Protein AF-A0A0C3BKT8-F1 (afdb_monomer_lite)

Secondary structure (DSSP, 8-state):
-HHHHTTTSSHHHHHHHTT--TTSS---TT-GGG-----HHHHHHHHHHHHIIIIIIIHHHHHHHHHHHHHHHHHHHHS----HHHHHHHHHHHHHH-TT--SEEEGGGHHHHHHH--GGG---SS-GGGSHHHHHHHTBPPTTS---TTSEETTEEHHHHHHHHHTS-HHHHHHHHHHHHHHHHHHHHHTTTTSEEEHHHHHHHHHHHHH--HHHHT-

InterPro domains:
  IPR005821 Ion transport domain [PF00520] (5-77)
  IPR011992 EF-hand domain pair [SSF47473] (75-118)
  IPR050599 Voltage-dependent calcium channel alpha-1 subunit [PTHR45628] (2-167)

pLDDT: mean 86.22, std 9.33, range [45.47, 95.5]

Sequence (219 aa):
MLAFMSTGEQWNQYMHDYAISFPRCTNPPSSLEDSDCGSTGWSYTLFIAWNVLSMYIFVNMFTGVVVENFSYIYQQRRNQTLNREEMRAFKKVWAQFDQSSTGYLSRDKIVPFLAKLSGVFEVRIYPATHQFHTLYEDSKASASDPFIPGTRVGPLDLRKLGRNLDNLDHDEVRRRRKLYNRVFWEARMLAQTDGRIPFSSMLLMLAHHKLIDDDKALK

Foldseek 3Di:
DLVVVLVVPCLVVVLVCLLDDPPVWDDDPPDPVPTSHHNNVCSCVVSVVSNCCRNVPVVVVVVVVVVVVVVVVVCCVVALHDDPVLVVQLVVLVCVQCVVPPQKHALVCLVVSQCSRDDLLNLDLFPPCPDPVNLQVQQFDDPPDDDDPPQDDVRGGVVSSVVSVVPDDPVSSVVSVVLNVVLSVVQNVCCPPPSIHGNVRNVVSSCCSRRDPVVPPVD

Organism: NCBI:txid933852

Structure (mmCIF, N/CA/C/O backbone):
data_AF-A0A0C3BKT8-F1
#
_entry.id   AF-A0A0C3BKT8-F1
#
loop_
_atom_site.group_PDB
_atom_site.id
_atom_site.type_symbol
_atom_site.label_atom_id
_atom_site.label_alt_id
_atom_site.label_comp_id
_atom_site.label_asym_id
_atom_site.label_entity_id
_atom_site.label_seq_id
_atom_site.pdbx_PDB_ins_code
_atom_site.Cartn_x
_atom_site.Cartn_y
_atom_site.Cartn_z
_atom_site.occupancy
_atom_site.B_iso_or_equiv
_atom_site.auth_seq_id
_atom_site.auth_comp_id
_atom_site.auth_asym_id
_atom_site.auth_atom_id
_atom_site.pdbx_PDB_model_num
ATOM 1 N N . MET A 1 1 ? 19.901 8.115 -42.604 1.00 70.50 1 MET A N 1
ATOM 2 C CA . MET A 1 1 ? 19.788 6.901 -43.441 1.00 70.50 1 MET A CA 1
ATOM 3 C C . MET A 1 1 ? 19.819 5.629 -42.593 1.00 70.50 1 MET A C 1
ATOM 5 O O . MET A 1 1 ? 18.812 4.941 -42.551 1.00 70.50 1 MET A O 1
ATOM 9 N N . LEU A 1 2 ? 20.896 5.352 -41.842 1.00 77.00 2 LEU A N 1
ATOM 10 C CA . LEU A 1 2 ? 21.023 4.130 -41.021 1.00 77.00 2 LEU A CA 1
ATOM 11 C C . LEU A 1 2 ? 19.917 3.948 -39.958 1.00 77.00 2 LEU A C 1
ATOM 13 O O . LEU A 1 2 ? 19.498 2.822 -39.710 1.00 77.00 2 LEU A O 1
ATOM 17 N N . ALA A 1 3 ? 19.393 5.043 -39.393 1.00 77.38 3 ALA A N 1
ATOM 18 C CA . ALA A 1 3 ? 18.258 5.013 -38.460 1.00 77.38 3 ALA A CA 1
ATOM 19 C C . ALA A 1 3 ? 16.926 4.574 -39.112 1.00 77.38 3 ALA A C 1
ATOM 21 O O . ALA A 1 3 ? 16.096 3.947 -38.463 1.00 77.38 3 ALA A O 1
ATOM 22 N N . PHE A 1 4 ? 16.724 4.859 -40.403 1.00 78.94 4 PHE A N 1
ATOM 23 C CA . PHE A 1 4 ? 15.577 4.326 -41.150 1.00 78.94 4 PHE A CA 1
ATOM 24 C C . PHE A 1 4 ? 15.799 2.857 -41.526 1.00 78.94 4 PHE A C 1
ATOM 26 O O . PHE A 1 4 ? 14.872 2.066 -41.529 1.00 78.94 4 PHE A O 1
ATOM 33 N N . MET A 1 5 ? 17.045 2.441 -41.761 1.00 78.25 5 MET A N 1
ATOM 34 C CA . MET A 1 5 ? 17.339 1.021 -41.991 1.00 78.25 5 MET A CA 1
ATOM 35 C C . MET A 1 5 ? 17.147 0.173 -40.729 1.00 78.25 5 MET A C 1
ATOM 37 O O . MET A 1 5 ? 16.805 -1.000 -40.837 1.00 78.25 5 MET A O 1
ATOM 41 N N . SER A 1 6 ? 17.331 0.750 -39.534 1.00 81.06 6 SER A N 1
ATOM 42 C CA . SER A 1 6 ? 17.096 0.033 -38.274 1.00 81.06 6 SER A CA 1
ATOM 43 C C . SER A 1 6 ? 15.622 -0.272 -37.997 1.00 81.06 6 SER A C 1
ATOM 45 O O . SER A 1 6 ? 15.343 -1.139 -37.176 1.00 81.06 6 SER A O 1
ATOM 47 N N . THR A 1 7 ? 14.676 0.383 -38.687 1.00 81.50 7 THR A N 1
ATOM 48 C CA . THR A 1 7 ? 13.250 0.006 -38.640 1.00 81.50 7 THR A CA 1
ATOM 49 C C . THR A 1 7 ? 12.907 -1.129 -39.612 1.00 81.50 7 THR A C 1
ATOM 51 O O . THR A 1 7 ? 11.765 -1.574 -39.646 1.00 81.50 7 THR A O 1
ATOM 54 N N . GLY A 1 8 ? 13.888 -1.632 -40.374 1.00 80.31 8 GLY A N 1
ATOM 55 C CA . GLY A 1 8 ? 13.727 -2.762 -41.292 1.00 80.31 8 GLY A CA 1
ATOM 56 C C . GLY A 1 8 ? 13.208 -2.388 -42.683 1.00 80.31 8 GLY A C 1
ATOM 57 O O . GLY A 1 8 ? 13.030 -3.272 -43.519 1.00 80.31 8 GLY A O 1
ATOM 58 N N . GLU A 1 9 ? 13.007 -1.103 -42.974 1.00 84.38 9 GLU A N 1
ATOM 59 C CA . GLU A 1 9 ? 12.492 -0.652 -44.268 1.00 84.38 9 GLU A CA 1
ATOM 60 C C . GLU A 1 9 ? 13.619 -0.457 -45.291 1.00 84.38 9 GLU A C 1
ATOM 62 O O . GLU A 1 9 ? 14.641 0.169 -45.007 1.00 84.38 9 GLU A O 1
ATOM 67 N N . GLN A 1 10 ? 13.427 -1.002 -46.497 1.00 85.19 10 GLN A N 1
ATOM 68 C CA . GLN A 1 10 ? 14.257 -0.793 -47.695 1.00 85.19 10 GLN A CA 1
ATOM 69 C C . GLN A 1 10 ? 15.776 -1.058 -47.566 1.00 85.19 10 GLN A C 1
ATOM 71 O O . GLN A 1 10 ? 16.524 -0.804 -48.510 1.00 85.19 10 GLN A O 1
ATOM 76 N N . TRP A 1 11 ? 16.257 -1.616 -46.447 1.00 86.56 11 TRP A N 1
ATOM 77 C CA . TRP A 1 11 ? 17.688 -1.840 -46.179 1.00 86.56 11 TRP A CA 1
ATOM 78 C C . TRP A 1 11 ? 18.352 -2.755 -47.217 1.00 86.56 11 TRP A C 1
ATOM 80 O O . TRP A 1 11 ? 19.499 -2.527 -47.594 1.00 86.56 11 TRP A O 1
ATOM 90 N N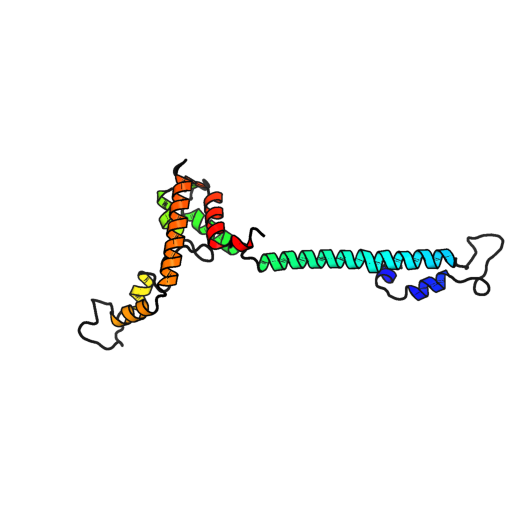 . ASN A 1 12 ? 17.615 -3.752 -47.721 1.00 87.69 12 ASN A N 1
ATOM 91 C CA . ASN A 1 12 ? 18.097 -4.678 -48.745 1.00 87.69 12 ASN A CA 1
ATOM 92 C C . ASN A 1 12 ? 18.331 -3.977 -50.092 1.00 87.69 12 ASN A C 1
ATOM 94 O O . ASN A 1 12 ? 19.292 -4.282 -50.790 1.00 87.69 12 ASN A O 1
ATOM 98 N N . GLN A 1 13 ? 17.475 -3.016 -50.452 1.00 89.12 13 GLN A N 1
ATOM 99 C CA . GLN A 1 13 ? 17.658 -2.246 -51.682 1.00 89.12 13 GLN A CA 1
ATOM 100 C C . GLN A 1 13 ? 18.905 -1.369 -51.576 1.00 89.12 13 GLN A C 1
ATOM 102 O O . GLN A 1 13 ? 19.764 -1.444 -52.445 1.00 89.12 13 GLN A O 1
ATOM 107 N N . TYR A 1 14 ? 1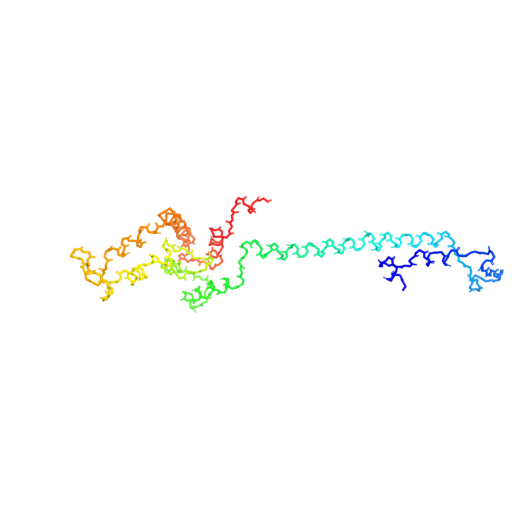9.059 -0.641 -50.465 1.00 88.19 14 TYR A N 1
ATOM 108 C CA . TYR A 1 14 ? 20.256 0.165 -50.234 1.00 88.19 14 TYR A CA 1
ATOM 109 C C . TYR A 1 14 ? 21.525 -0.689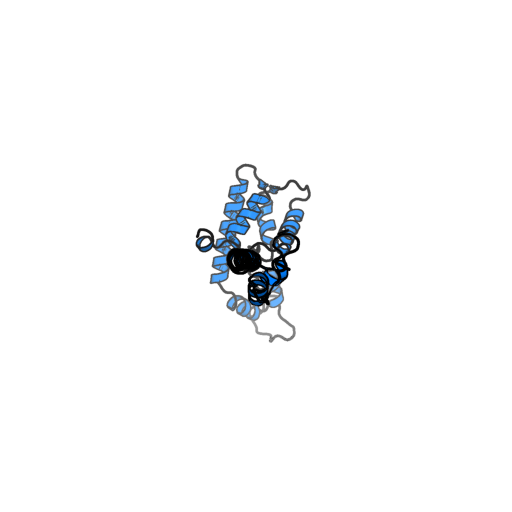 -50.256 1.00 88.19 14 TYR A C 1
ATOM 111 O O . TYR A 1 14 ? 22.495 -0.332 -50.910 1.00 88.19 14 TYR A O 1
ATOM 119 N N . MET A 1 15 ? 21.514 -1.865 -49.630 1.00 90.19 15 MET A N 1
ATOM 120 C CA . MET A 1 15 ? 22.643 -2.793 -49.697 1.00 90.19 15 MET A CA 1
ATOM 121 C C . MET A 1 15 ? 23.027 -3.149 -51.146 1.00 90.19 15 MET A C 1
ATOM 123 O O . MET A 1 15 ? 24.213 -3.165 -51.484 1.00 90.19 15 MET A O 1
ATOM 127 N N . HIS A 1 16 ? 22.049 -3.410 -52.016 1.00 89.44 16 HIS A N 1
ATOM 128 C CA . HIS A 1 16 ? 22.313 -3.700 -53.427 1.00 89.44 16 HIS A CA 1
ATOM 129 C C . HIS A 1 16 ? 22.753 -2.465 -54.225 1.00 89.44 16 HIS A C 1
ATOM 131 O O . HIS A 1 16 ? 23.621 -2.602 -55.087 1.00 89.44 16 HIS A O 1
ATOM 137 N N . ASP A 1 17 ? 22.249 -1.275 -53.896 1.00 89.25 17 ASP A N 1
ATOM 138 C CA . ASP A 1 17 ? 22.663 -0.013 -54.520 1.00 89.25 17 ASP A CA 1
ATOM 139 C C . ASP A 1 17 ? 24.143 0.308 -54.215 1.00 89.25 17 ASP A C 1
ATOM 141 O O . ASP A 1 17 ? 24.887 0.735 -55.094 1.00 89.25 17 ASP A O 1
ATOM 145 N N . TYR A 1 18 ? 24.628 -0.002 -53.006 1.00 87.31 18 TYR A N 1
ATOM 146 C CA . TYR A 1 18 ? 26.048 0.137 -52.632 1.00 87.31 18 TYR A CA 1
ATOM 147 C C . TYR A 1 18 ? 26.944 -1.020 -53.116 1.00 87.31 18 TYR A C 1
ATOM 149 O O . TYR A 1 18 ? 28.165 -0.972 -52.952 1.00 87.31 18 TYR A O 1
ATOM 157 N N . ALA A 1 19 ? 26.366 -2.074 -53.700 1.00 89.38 19 ALA A N 1
ATOM 158 C CA . ALA A 1 19 ? 27.094 -3.231 -54.226 1.00 89.38 19 ALA A CA 1
ATOM 159 C C . ALA A 1 19 ? 27.302 -3.181 -55.753 1.00 89.38 19 ALA A C 1
ATOM 161 O O . ALA A 1 19 ? 27.808 -4.155 -56.320 1.00 89.38 19 ALA A O 1
ATOM 162 N N . ILE A 1 20 ? 26.914 -2.080 -56.413 1.00 88.69 20 ILE A N 1
ATOM 163 C CA . ILE A 1 20 ? 27.000 -1.909 -57.868 1.00 88.69 20 ILE A CA 1
ATOM 164 C C . ILE A 1 20 ? 28.461 -1.935 -58.335 1.00 88.69 20 ILE A C 1
ATOM 166 O O . ILE A 1 20 ? 29.320 -1.242 -57.794 1.00 88.69 20 ILE A O 1
ATOM 170 N N . SER A 1 21 ? 28.717 -2.718 -59.385 1.00 83.94 21 SER A N 1
ATOM 171 C CA . SER A 1 21 ? 30.012 -2.858 -60.050 1.00 83.94 21 SER A CA 1
ATOM 172 C C . SER A 1 21 ? 29.897 -2.652 -61.571 1.00 83.94 21 SER A C 1
ATOM 174 O O . SER A 1 21 ? 28.799 -2.628 -62.142 1.00 83.94 21 SER A O 1
ATOM 176 N N . PHE A 1 22 ? 31.038 -2.465 -62.243 1.00 80.25 22 PHE A N 1
ATOM 177 C CA . PHE A 1 22 ? 31.114 -2.299 -63.700 1.00 80.25 22 PHE A CA 1
ATOM 178 C C . PHE A 1 22 ? 30.447 -3.494 -64.416 1.00 80.25 22 PHE A C 1
ATOM 180 O O . PHE A 1 22 ? 30.687 -4.632 -64.003 1.00 80.25 22 PHE A O 1
ATOM 187 N N . PRO A 1 23 ? 29.619 -3.303 -65.470 1.00 80.69 23 PRO A N 1
ATOM 188 C CA . PRO A 1 23 ? 29.425 -2.108 -66.310 1.00 80.69 23 PRO A CA 1
ATOM 189 C C . PRO A 1 23 ? 28.298 -1.159 -65.867 1.00 80.69 23 PRO A C 1
ATOM 191 O O . PRO A 1 23 ? 27.930 -0.257 -66.614 1.00 80.69 23 PRO A O 1
ATOM 194 N N . ARG A 1 24 ? 27.707 -1.363 -64.682 1.00 82.88 24 ARG A N 1
ATOM 195 C CA . ARG A 1 24 ? 26.600 -0.527 -64.175 1.00 82.88 24 ARG A CA 1
ATOM 196 C C . ARG A 1 24 ? 27.061 0.729 -63.422 1.00 82.88 24 ARG A C 1
ATOM 198 O O . ARG A 1 24 ? 26.222 1.481 -62.945 1.00 82.88 24 ARG A O 1
ATOM 205 N N . CYS A 1 25 ? 28.369 0.944 -63.331 1.00 83.75 25 CYS A N 1
ATOM 206 C CA . CYS A 1 25 ? 29.016 2.126 -62.767 1.00 83.75 25 CYS A CA 1
ATOM 207 C C . CYS A 1 25 ? 30.303 2.423 -63.553 1.00 83.75 25 CYS A C 1
ATOM 209 O O . CYS A 1 25 ? 30.856 1.528 -64.204 1.00 83.75 25 CYS A O 1
ATOM 211 N N . THR A 1 26 ? 30.781 3.665 -63.488 1.00 82.06 26 THR A N 1
ATOM 212 C CA . THR A 1 26 ? 32.006 4.114 -64.163 1.00 82.06 26 THR A CA 1
ATOM 213 C C . THR A 1 26 ? 33.140 4.176 -63.148 1.00 82.06 26 THR A C 1
ATOM 215 O O . THR A 1 26 ? 33.016 4.860 -62.137 1.00 82.06 26 THR A O 1
ATOM 218 N N . ASN A 1 27 ? 34.245 3.473 -63.414 1.00 77.88 27 ASN A N 1
ATOM 219 C CA . ASN A 1 27 ? 35.436 3.516 -62.566 1.00 77.88 27 ASN A CA 1
ATOM 220 C C . ASN A 1 27 ? 36.594 4.185 -63.330 1.00 77.88 27 ASN A C 1
ATOM 222 O O . ASN A 1 27 ? 37.213 3.519 -64.169 1.00 77.88 27 ASN A O 1
ATOM 226 N N . PRO A 1 28 ? 36.861 5.488 -63.121 1.00 75.38 28 PRO A N 1
ATOM 227 C CA . PRO A 1 28 ? 37.980 6.156 -63.766 1.00 75.38 28 PRO A CA 1
ATOM 228 C C . PRO A 1 28 ? 39.317 5.654 -63.188 1.00 75.38 28 PRO A C 1
ATOM 230 O O . PRO A 1 28 ? 39.442 5.438 -61.985 1.00 75.38 28 PRO A O 1
ATOM 233 N N . PRO A 1 29 ? 40.357 5.477 -64.020 1.00 67.12 29 PRO A N 1
ATOM 234 C CA . PRO A 1 29 ? 41.643 4.929 -63.582 1.00 67.12 29 PRO A CA 1
ATOM 235 C C . PRO A 1 29 ? 42.483 5.894 -62.723 1.00 67.12 29 PRO A C 1
ATOM 237 O O . PRO A 1 29 ? 43.487 5.472 -62.154 1.00 67.12 29 PRO A O 1
ATOM 240 N N . SER A 1 30 ? 42.120 7.179 -62.654 1.00 65.75 30 SER A N 1
ATOM 241 C CA . SER A 1 30 ? 42.951 8.247 -62.080 1.00 65.75 30 SER A CA 1
ATOM 242 C C . SER A 1 30 ? 42.625 8.635 -60.633 1.00 65.75 30 SER A C 1
ATOM 244 O O . SER A 1 30 ? 43.438 9.317 -60.012 1.00 65.75 30 SER A O 1
ATOM 246 N N . SER A 1 31 ? 41.482 8.220 -60.080 1.00 65.75 31 SER A N 1
ATOM 247 C CA . SER A 1 31 ? 41.020 8.677 -58.759 1.00 65.75 31 SER A CA 1
ATOM 248 C C . SER A 1 31 ? 39.870 7.807 -58.235 1.00 65.75 31 SER A C 1
ATOM 250 O O . SER A 1 31 ? 38.865 7.610 -58.910 1.00 65.75 31 SER A O 1
ATOM 252 N N . LEU A 1 32 ? 39.996 7.312 -56.997 1.00 66.06 32 LEU A N 1
ATOM 253 C CA . LEU A 1 32 ? 38.912 6.621 -56.275 1.00 66.06 32 LEU A CA 1
ATOM 254 C C . LEU A 1 32 ? 37.754 7.566 -55.910 1.00 66.06 32 LEU A C 1
ATOM 256 O O . LEU A 1 32 ? 36.636 7.103 -55.725 1.00 66.06 32 LEU A O 1
ATOM 260 N N . GLU A 1 33 ? 38.026 8.870 -55.806 1.00 68.31 33 GLU A N 1
ATOM 261 C CA . GLU A 1 33 ? 37.041 9.904 -55.453 1.00 68.31 33 GLU A CA 1
ATOM 262 C C . GLU A 1 33 ? 36.072 10.229 -56.602 1.00 68.31 33 GLU A C 1
ATOM 264 O O . GLU A 1 33 ? 34.957 10.663 -56.337 1.00 68.31 33 GLU A O 1
ATOM 269 N N . ASP A 1 34 ? 36.462 9.950 -57.852 1.00 70.56 34 ASP A N 1
ATOM 270 C CA . ASP A 1 34 ? 35.633 10.167 -59.050 1.00 70.56 34 ASP A CA 1
ATOM 271 C C . ASP A 1 34 ? 34.922 8.878 -59.520 1.00 70.56 34 ASP A C 1
ATOM 273 O O . ASP A 1 34 ? 34.373 8.817 -60.621 1.00 70.56 34 ASP A O 1
ATOM 277 N N . SER A 1 35 ? 34.975 7.810 -58.715 1.00 78.69 35 SER A N 1
ATOM 278 C CA . SER A 1 35 ? 34.349 6.521 -59.014 1.00 78.69 35 SER A CA 1
ATOM 279 C C . SER A 1 35 ? 32.941 6.450 -58.430 1.00 78.69 35 SER A C 1
ATOM 281 O O . SER A 1 35 ? 32.765 6.506 -57.216 1.00 78.69 35 SER A O 1
ATOM 283 N N . ASP A 1 36 ? 31.944 6.218 -59.285 1.00 82.06 36 ASP A N 1
ATOM 284 C CA . ASP A 1 36 ? 30.553 5.977 -58.867 1.00 82.06 36 ASP A CA 1
ATOM 285 C C . ASP A 1 36 ? 30.298 4.492 -58.526 1.00 82.06 36 ASP A C 1
ATOM 287 O O . ASP A 1 36 ? 29.154 4.051 -58.383 1.00 82.06 36 ASP A O 1
ATOM 291 N N . CYS A 1 37 ? 31.354 3.672 -58.457 1.00 83.94 37 CYS A N 1
ATOM 292 C CA . CYS A 1 37 ? 31.249 2.248 -58.157 1.00 83.94 37 CYS A CA 1
ATOM 293 C C . CYS A 1 37 ? 31.230 1.962 -56.652 1.00 83.94 37 CYS A C 1
ATOM 295 O O . CYS A 1 37 ? 31.996 2.518 -55.867 1.00 83.94 37 CYS A O 1
ATOM 297 N N . GLY A 1 38 ? 30.387 1.008 -56.262 1.00 84.69 38 GLY A N 1
ATOM 298 C CA . GLY A 1 38 ? 30.324 0.493 -54.904 1.00 84.69 38 GLY A CA 1
ATOM 299 C C . GLY A 1 38 ? 31.345 -0.614 -54.630 1.00 84.69 38 GLY A C 1
ATOM 300 O O . GLY A 1 38 ? 32.069 -1.082 -55.510 1.00 84.69 38 GLY A O 1
ATOM 301 N N . SER A 1 39 ? 31.368 -1.088 -53.383 1.00 85.00 39 SER A N 1
ATOM 302 C CA . SER A 1 39 ? 32.172 -2.244 -52.978 1.00 85.00 39 SER A CA 1
ATOM 303 C C . SER A 1 39 ? 31.269 -3.371 -52.499 1.00 85.00 39 SER A C 1
ATOM 305 O O . SER A 1 39 ? 30.677 -3.299 -51.424 1.00 85.00 39 SER A O 1
ATOM 307 N N . THR A 1 40 ? 31.188 -4.447 -53.282 1.00 85.81 40 THR A N 1
ATOM 308 C CA . THR A 1 40 ? 30.295 -5.582 -53.009 1.00 85.81 40 THR A CA 1
ATOM 309 C C . THR A 1 40 ? 30.563 -6.232 -51.646 1.00 85.81 40 THR A C 1
ATOM 311 O O . THR A 1 40 ? 29.631 -6.468 -50.883 1.00 85.81 40 THR A O 1
ATOM 314 N N . GLY A 1 41 ? 31.832 -6.484 -51.301 1.00 88.62 41 GLY A N 1
ATOM 315 C CA . GLY A 1 41 ? 32.192 -7.143 -50.037 1.00 88.62 41 GLY A CA 1
ATOM 316 C C . GLY A 1 41 ? 31.912 -6.278 -48.805 1.00 88.62 41 GLY A C 1
ATOM 317 O O . GLY A 1 41 ? 31.348 -6.758 -47.817 1.00 88.62 41 GLY A O 1
ATOM 318 N N . TRP A 1 42 ? 32.255 -4.990 -48.875 1.00 88.06 42 TRP A N 1
ATOM 319 C CA . TRP A 1 42 ? 32.020 -4.055 -47.774 1.00 88.06 42 TRP A CA 1
ATOM 320 C C . TRP A 1 42 ? 30.542 -3.713 -47.612 1.00 88.06 42 TRP A C 1
ATOM 322 O O . TRP A 1 42 ? 30.078 -3.627 -46.478 1.00 88.06 42 TRP A O 1
ATOM 332 N N . SER A 1 43 ? 29.792 -3.600 -48.714 1.00 89.44 43 SER A N 1
ATOM 333 C CA . SER A 1 43 ? 28.347 -3.374 -48.668 1.00 89.44 43 SER A CA 1
ATOM 334 C C . SER A 1 43 ? 27.647 -4.499 -47.902 1.00 89.44 43 SER A C 1
ATOM 336 O O . SER A 1 43 ? 27.029 -4.250 -46.865 1.00 89.44 43 SER A O 1
ATOM 338 N N . TYR A 1 44 ? 27.829 -5.759 -48.313 1.00 90.94 44 TYR A N 1
ATOM 339 C CA . TYR A 1 44 ? 27.201 -6.883 -47.612 1.00 90.94 44 TYR A CA 1
ATOM 340 C C . TYR A 1 44 ? 27.594 -6.939 -46.136 1.00 90.94 44 TYR A C 1
ATOM 342 O O . TYR A 1 44 ? 26.729 -7.075 -45.275 1.00 90.94 44 TYR A O 1
ATOM 350 N N . THR A 1 45 ? 28.878 -6.767 -45.825 1.00 91.75 45 THR A N 1
ATOM 351 C CA . THR A 1 45 ? 29.359 -6.849 -44.441 1.00 91.75 45 THR A CA 1
ATOM 352 C C . THR A 1 45 ? 28.755 -5.753 -43.560 1.00 91.75 45 THR A C 1
ATOM 354 O O . THR A 1 45 ? 28.247 -6.052 -42.481 1.00 91.75 45 THR A O 1
ATOM 357 N N . LEU A 1 46 ? 28.765 -4.495 -44.010 1.00 89.75 46 LEU A N 1
ATOM 358 C CA . LEU A 1 46 ? 28.289 -3.362 -43.213 1.00 89.75 46 LEU A CA 1
ATOM 359 C C . LEU A 1 46 ? 26.771 -3.386 -43.026 1.00 89.75 46 LEU A C 1
ATOM 361 O O . LEU A 1 46 ? 26.302 -3.227 -41.899 1.00 89.75 46 LEU A O 1
ATOM 365 N N . PHE A 1 47 ? 25.999 -3.612 -44.093 1.00 89.19 47 PHE A N 1
ATOM 366 C CA . PHE A 1 47 ? 24.537 -3.582 -44.004 1.00 89.19 47 PHE A CA 1
ATOM 367 C C . PHE A 1 47 ? 23.976 -4.785 -43.241 1.00 89.19 47 PHE A C 1
ATOM 369 O O . PHE A 1 47 ? 23.065 -4.610 -42.431 1.00 89.19 47 PHE A O 1
ATOM 376 N N . ILE A 1 48 ? 24.544 -5.984 -43.421 1.00 89.62 48 ILE A N 1
ATOM 377 C CA . ILE A 1 48 ? 24.119 -7.172 -42.666 1.00 89.62 48 ILE A CA 1
ATOM 378 C C . ILE A 1 48 ? 24.510 -7.033 -41.189 1.00 89.62 48 ILE A C 1
ATOM 380 O O . ILE A 1 48 ? 23.670 -7.256 -40.317 1.00 89.62 48 ILE A O 1
ATOM 384 N N . ALA A 1 49 ? 25.743 -6.609 -40.879 1.00 91.00 49 ALA A N 1
ATOM 385 C CA . ALA A 1 49 ? 26.165 -6.403 -39.491 1.00 91.00 49 ALA A CA 1
ATOM 386 C C . ALA A 1 49 ? 25.331 -5.316 -38.795 1.00 91.00 49 ALA A C 1
ATOM 388 O O . ALA A 1 49 ? 24.909 -5.495 -37.651 1.00 91.00 49 ALA A O 1
ATOM 389 N N . TRP A 1 50 ? 25.037 -4.214 -39.493 1.00 89.69 50 TRP A N 1
ATOM 390 C CA . TRP A 1 50 ? 24.171 -3.156 -38.979 1.00 89.69 50 TRP A CA 1
ATOM 391 C C . TRP A 1 50 ? 22.743 -3.645 -38.732 1.00 89.69 50 TRP A C 1
ATOM 393 O O . TRP A 1 50 ? 22.165 -3.317 -37.695 1.00 89.69 50 TRP A O 1
ATOM 403 N N . ASN A 1 51 ? 22.176 -4.446 -39.639 1.00 87.62 51 ASN A N 1
ATOM 404 C CA . ASN A 1 51 ? 20.847 -5.029 -39.462 1.00 87.62 51 ASN A CA 1
ATOM 405 C C . ASN A 1 51 ? 20.801 -5.913 -38.204 1.00 87.62 51 ASN A C 1
ATOM 407 O O . ASN A 1 51 ? 19.920 -5.741 -37.363 1.00 87.62 51 ASN A O 1
ATOM 411 N N . VAL A 1 52 ? 21.814 -6.766 -38.009 1.00 8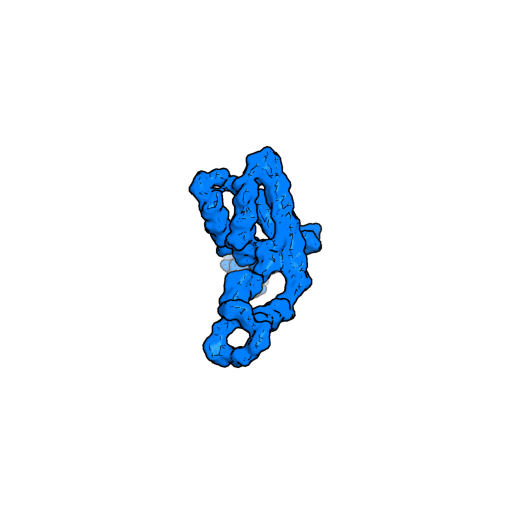9.44 52 VAL A N 1
ATOM 412 C CA . VAL A 1 52 ? 21.906 -7.633 -36.827 1.00 89.44 52 VAL A CA 1
ATOM 413 C C . VAL A 1 52 ? 22.039 -6.850 -35.526 1.00 89.44 52 VAL A C 1
ATOM 415 O O . VAL A 1 52 ? 21.300 -7.103 -34.574 1.00 89.44 52 VAL A O 1
ATOM 418 N N . LEU A 1 53 ? 22.933 -5.867 -35.480 1.00 89.94 53 LEU A N 1
ATOM 419 C CA . LEU A 1 53 ? 23.140 -5.063 -34.278 1.00 89.94 53 LEU A CA 1
ATOM 420 C C . LEU A 1 53 ? 21.917 -4.193 -33.954 1.00 89.94 53 LEU A C 1
ATOM 422 O O . LEU A 1 53 ? 21.445 -4.184 -32.820 1.00 89.94 53 LEU A O 1
ATOM 426 N N . SER A 1 54 ? 21.381 -3.468 -34.934 1.00 88.50 54 SER A N 1
ATOM 427 C CA . SER A 1 54 ? 20.302 -2.504 -34.694 1.00 88.50 54 SER A CA 1
ATOM 428 C C . SER A 1 54 ? 18.944 -3.171 -34.475 1.00 88.50 54 SER A C 1
ATOM 430 O O . SER A 1 54 ? 18.337 -2.986 -33.420 1.00 88.50 54 SER A O 1
ATOM 432 N N . MET A 1 55 ? 18.483 -3.978 -35.429 1.00 83.50 55 MET A N 1
ATOM 433 C CA . MET A 1 55 ? 17.138 -4.548 -35.413 1.00 83.50 55 MET A CA 1
ATOM 434 C C . MET A 1 55 ? 17.025 -5.728 -34.443 1.00 83.50 55 MET A C 1
ATOM 436 O O . MET A 1 55 ? 16.037 -5.820 -33.723 1.00 83.50 55 MET A O 1
ATOM 440 N N . TYR A 1 56 ? 18.020 -6.620 -34.383 1.00 85.75 56 TYR A N 1
ATOM 441 C CA . TYR A 1 56 ? 17.918 -7.824 -33.548 1.00 85.75 56 TYR A CA 1
ATOM 442 C C . TYR A 1 56 ? 18.513 -7.673 -32.146 1.00 85.75 56 TYR A C 1
ATOM 444 O O . TYR A 1 56 ? 18.045 -8.355 -31.238 1.00 85.75 56 TYR A O 1
ATOM 452 N N . ILE A 1 57 ? 19.508 -6.810 -31.924 1.00 90.69 57 ILE A N 1
ATOM 453 C CA . ILE A 1 57 ? 20.099 -6.638 -30.584 1.00 90.69 57 ILE A CA 1
ATOM 454 C C . ILE A 1 57 ? 19.506 -5.417 -29.879 1.00 90.69 57 ILE A C 1
ATOM 456 O O . ILE A 1 57 ? 18.872 -5.575 -28.836 1.00 90.69 57 ILE A O 1
ATOM 460 N N . PHE A 1 58 ? 19.650 -4.210 -30.435 1.00 89.94 58 PHE A N 1
ATOM 461 C CA . PHE A 1 58 ? 19.224 -2.988 -29.741 1.00 89.94 58 PHE A CA 1
ATOM 462 C C . PHE A 1 58 ? 17.707 -2.897 -29.533 1.00 89.94 58 PHE A C 1
ATOM 464 O O . PHE A 1 58 ? 17.280 -2.559 -28.429 1.00 89.94 58 PHE A O 1
ATOM 471 N N . VAL A 1 59 ? 16.885 -3.232 -30.536 1.00 87.62 59 VAL A N 1
ATOM 472 C CA . VAL A 1 59 ? 15.416 -3.219 -30.374 1.00 87.62 59 VAL A CA 1
ATOM 473 C C . VAL A 1 59 ? 14.976 -4.258 -29.346 1.00 87.62 59 VAL A C 1
ATOM 475 O O . VAL A 1 59 ? 14.217 -3.928 -28.438 1.00 87.62 59 VAL A O 1
ATOM 478 N N . ASN A 1 60 ? 15.493 -5.485 -29.419 1.00 87.38 60 ASN A N 1
ATOM 479 C CA . ASN A 1 60 ? 15.134 -6.527 -28.456 1.00 87.38 60 ASN A CA 1
ATOM 480 C C . ASN A 1 60 ? 15.577 -6.162 -27.031 1.00 87.38 60 ASN A C 1
ATOM 482 O O . ASN A 1 60 ? 14.784 -6.291 -26.100 1.00 87.38 60 ASN A O 1
ATOM 486 N N . MET A 1 61 ? 16.778 -5.606 -26.850 1.00 91.88 61 MET A N 1
ATOM 487 C CA . MET A 1 61 ? 17.229 -5.099 -25.550 1.00 91.88 61 MET A CA 1
ATOM 488 C C . MET A 1 61 ? 16.324 -3.973 -25.033 1.00 91.88 61 MET A C 1
ATOM 490 O O . MET A 1 61 ? 15.904 -3.999 -23.877 1.00 91.88 61 MET A O 1
ATOM 494 N N . PHE A 1 62 ? 15.980 -3.006 -25.888 1.00 92.50 62 PHE A N 1
ATOM 495 C CA . PHE A 1 62 ? 15.082 -1.910 -25.532 1.00 92.50 62 PHE A CA 1
ATOM 496 C C . PHE A 1 62 ? 13.699 -2.424 -25.120 1.00 92.50 62 PHE A C 1
ATOM 498 O O . PHE A 1 62 ? 13.196 -2.045 -24.065 1.00 92.50 62 PHE A O 1
ATOM 505 N N . THR A 1 63 ? 13.103 -3.334 -25.898 1.00 91.06 63 THR A N 1
ATOM 506 C CA . THR A 1 63 ? 11.809 -3.937 -25.545 1.00 91.06 63 THR A CA 1
ATOM 507 C C . THR A 1 63 ? 11.879 -4.706 -24.228 1.00 91.06 63 THR A C 1
ATOM 509 O O . THR A 1 63 ? 10.963 -4.574 -23.422 1.00 91.06 63 THR A O 1
ATOM 512 N N . GLY A 1 64 ? 12.975 -5.424 -23.956 1.00 94.31 64 GLY A N 1
ATOM 513 C CA . GLY A 1 64 ? 13.200 -6.106 -22.681 1.00 94.31 64 GLY A CA 1
ATOM 514 C C . GLY A 1 64 ? 13.177 -5.142 -21.495 1.00 94.31 64 GLY A C 1
ATOM 515 O O . GLY A 1 64 ? 12.400 -5.336 -20.564 1.00 94.31 64 GLY A O 1
ATOM 516 N N . VAL A 1 65 ? 13.941 -4.049 -21.573 1.00 94.56 65 VAL A N 1
ATOM 517 C CA . VAL A 1 65 ? 13.979 -3.011 -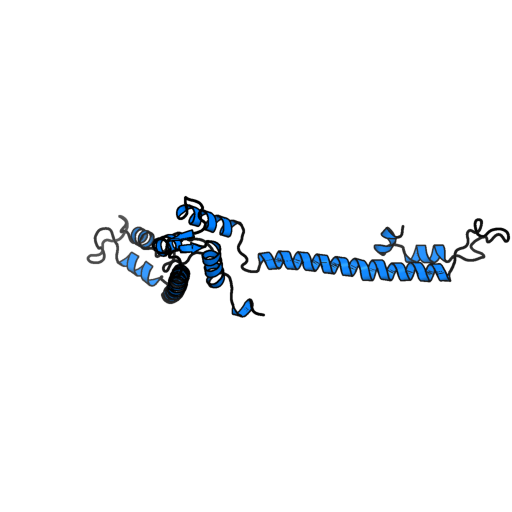20.527 1.00 94.56 65 VAL A CA 1
ATOM 518 C C . VAL A 1 65 ? 12.619 -2.329 -20.356 1.00 94.56 65 VAL A C 1
ATOM 520 O O . VAL A 1 65 ? 12.190 -2.039 -19.239 1.00 94.56 65 VAL A O 1
ATOM 523 N N . VAL A 1 66 ? 11.908 -2.058 -21.449 1.00 94.88 66 VAL A N 1
ATOM 524 C CA . VAL A 1 66 ? 10.573 -1.448 -21.395 1.00 94.88 66 VAL A CA 1
ATOM 525 C C . VAL A 1 66 ? 9.573 -2.388 -20.718 1.00 94.88 66 VAL A C 1
ATOM 527 O O . VAL A 1 66 ? 8.830 -1.957 -19.834 1.00 94.88 66 VAL A O 1
ATOM 530 N N . VAL A 1 67 ? 9.574 -3.672 -21.083 1.00 93.44 67 VAL A N 1
ATOM 531 C CA . VAL A 1 67 ? 8.717 -4.691 -20.462 1.00 93.44 67 VAL A CA 1
ATOM 532 C C . VAL A 1 67 ? 9.056 -4.860 -18.986 1.00 93.44 67 VAL A C 1
ATOM 534 O O . VAL A 1 67 ? 8.141 -4.938 -18.171 1.00 93.44 67 VAL A O 1
ATOM 537 N N . GLU A 1 68 ? 10.335 -4.857 -18.618 1.00 92.19 68 GLU A N 1
ATOM 538 C CA . GLU A 1 68 ? 10.768 -4.930 -17.222 1.00 92.19 68 GLU A CA 1
ATOM 539 C C . GLU A 1 68 ? 10.261 -3.731 -16.411 1.00 92.19 68 GLU A C 1
ATOM 541 O O . GLU A 1 68 ? 9.668 -3.915 -15.350 1.00 92.19 68 GLU A O 1
ATOM 546 N N . ASN A 1 69 ? 10.382 -2.512 -16.944 1.00 92.25 69 ASN A N 1
ATOM 547 C CA . ASN A 1 69 ? 9.864 -1.308 -16.293 1.00 92.25 69 ASN A CA 1
ATOM 548 C C . ASN A 1 69 ? 8.342 -1.347 -16.120 1.00 92.25 69 ASN A C 1
ATOM 550 O O . ASN A 1 69 ? 7.827 -1.042 -15.041 1.00 92.25 69 ASN A O 1
ATOM 554 N N . PHE A 1 70 ? 7.602 -1.740 -17.159 1.00 89.69 70 PHE A N 1
ATOM 555 C CA . PHE A 1 70 ? 6.154 -1.886 -17.041 1.00 89.69 70 PHE A CA 1
ATOM 556 C C . PHE A 1 70 ? 5.790 -2.985 -16.050 1.00 89.69 70 PHE A C 1
ATOM 558 O O . PHE A 1 70 ? 4.941 -2.758 -15.192 1.00 89.69 70 PHE A O 1
ATOM 565 N N . SER A 1 71 ? 6.447 -4.143 -16.116 1.00 84.31 71 SER A N 1
ATOM 566 C CA . SER A 1 71 ? 6.248 -5.242 -15.174 1.00 84.31 71 SER A CA 1
ATOM 567 C C . SER A 1 71 ? 6.497 -4.785 -13.738 1.00 84.31 71 SER A C 1
ATOM 569 O O . SER A 1 71 ? 5.638 -5.000 -12.890 1.00 84.31 71 SER A O 1
ATOM 571 N N . TYR A 1 72 ? 7.588 -4.066 -13.471 1.00 80.50 72 TYR A N 1
ATOM 572 C CA . TYR A 1 72 ? 7.882 -3.480 -12.163 1.00 80.50 72 TYR A CA 1
ATOM 573 C C . TYR A 1 72 ? 6.757 -2.549 -11.686 1.00 80.50 72 TYR A C 1
ATOM 575 O O . TYR A 1 72 ? 6.251 -2.700 -10.575 1.00 80.50 72 TYR A O 1
ATOM 583 N N . ILE A 1 73 ? 6.288 -1.632 -12.539 1.00 78.19 73 ILE A N 1
ATOM 584 C CA . ILE A 1 73 ? 5.194 -0.708 -12.198 1.00 78.19 73 ILE A CA 1
ATOM 585 C C . ILE A 1 73 ? 3.880 -1.462 -11.942 1.00 78.19 73 ILE A C 1
ATOM 587 O O . ILE A 1 73 ? 3.157 -1.149 -10.993 1.00 78.19 73 ILE A O 1
ATOM 591 N N . TYR A 1 74 ? 3.548 -2.456 -12.768 1.00 73.81 74 TYR A N 1
ATOM 592 C CA . TYR A 1 74 ? 2.333 -3.256 -12.611 1.00 73.81 74 TYR A CA 1
ATOM 593 C C . TYR A 1 74 ? 2.397 -4.157 -11.373 1.00 73.81 74 TYR A C 1
ATOM 595 O O . TYR A 1 74 ? 1.408 -4.256 -10.645 1.00 73.81 74 TYR A O 1
ATOM 603 N N . GLN A 1 75 ? 3.548 -4.767 -11.087 1.00 66.75 75 GLN A N 1
ATOM 604 C CA . GLN A 1 75 ? 3.783 -5.534 -9.864 1.00 66.75 75 GLN A CA 1
ATOM 605 C C . GLN A 1 75 ? 3.703 -4.637 -8.628 1.00 66.75 75 GLN A C 1
ATOM 607 O O . GLN A 1 75 ? 3.040 -5.014 -7.668 1.00 66.75 75 GLN A O 1
ATOM 612 N N . GLN A 1 76 ? 4.247 -3.416 -8.667 1.00 62.25 76 GLN A N 1
ATOM 613 C CA . GLN A 1 76 ? 4.095 -2.436 -7.586 1.00 62.25 76 GLN A CA 1
ATOM 614 C C . GLN A 1 76 ? 2.615 -2.147 -7.282 1.00 62.25 76 GLN A C 1
ATOM 616 O O . GLN A 1 76 ? 2.250 -1.968 -6.122 1.00 62.25 76 GLN A O 1
ATOM 621 N N . ARG A 1 77 ? 1.745 -2.130 -8.304 1.00 58.06 77 ARG A N 1
ATOM 622 C CA . ARG A 1 77 ? 0.296 -1.933 -8.121 1.00 58.06 77 ARG A CA 1
ATOM 623 C C . ARG A 1 77 ? -0.449 -3.171 -7.621 1.00 58.06 77 ARG A C 1
ATOM 625 O O . ARG A 1 77 ? -1.520 -3.018 -7.041 1.00 58.06 77 ARG A O 1
ATOM 632 N N . ARG A 1 78 ? 0.055 -4.374 -7.912 1.00 53.47 78 ARG A N 1
ATOM 633 C CA . ARG A 1 78 ? -0.629 -5.647 -7.623 1.00 53.47 78 ARG A CA 1
ATOM 634 C C . ARG A 1 78 ? -0.170 -6.280 -6.314 1.00 53.47 78 ARG A C 1
ATOM 636 O O . ARG A 1 78 ? -0.970 -6.913 -5.630 1.00 53.47 78 ARG A O 1
ATOM 643 N N . ASN A 1 79 ? 1.094 -6.087 -5.961 1.00 55.16 79 ASN A N 1
ATOM 644 C CA . ASN A 1 79 ? 1.607 -6.405 -4.642 1.00 55.16 79 ASN A CA 1
ATOM 645 C C . ASN A 1 79 ? 0.953 -5.441 -3.651 1.00 55.16 79 ASN A C 1
ATOM 647 O O . ASN A 1 79 ? 0.723 -4.278 -3.983 1.00 55.16 79 ASN A O 1
ATOM 651 N N . GLN A 1 80 ? 0.639 -5.930 -2.452 1.00 57.16 80 GLN A N 1
ATOM 652 C CA . GLN A 1 80 ? 0.028 -5.197 -1.335 1.00 57.16 80 GLN A CA 1
ATOM 653 C C . GLN A 1 80 ? 0.981 -4.123 -0.771 1.00 57.16 80 GLN A C 1
ATOM 655 O O . GLN A 1 80 ? 1.226 -4.027 0.428 1.00 57.16 80 GLN A O 1
ATOM 660 N N . THR A 1 81 ? 1.584 -3.325 -1.649 1.00 62.78 81 THR A N 1
ATOM 661 C CA . THR A 1 81 ? 2.472 -2.237 -1.291 1.00 62.78 81 THR A CA 1
ATOM 662 C C . THR A 1 81 ? 1.622 -1.085 -0.778 1.00 62.78 81 THR A C 1
ATOM 664 O O . THR A 1 81 ? 0.540 -0.788 -1.291 1.00 62.78 81 THR A O 1
ATOM 667 N N . LEU A 1 82 ? 2.089 -0.453 0.295 1.00 71.38 82 LEU A N 1
ATOM 668 C CA . LEU A 1 82 ? 1.391 0.662 0.918 1.00 71.38 82 LEU A CA 1
ATOM 669 C C . LEU A 1 82 ? 1.147 1.776 -0.091 1.00 71.38 82 LEU A C 1
ATOM 671 O O . LEU A 1 82 ? 2.083 2.456 -0.515 1.00 71.38 82 LEU A O 1
ATOM 675 N N . ASN A 1 83 ? -0.123 2.009 -0.428 1.00 81.19 83 ASN A N 1
ATOM 676 C CA . ASN A 1 83 ? -0.483 3.159 -1.239 1.00 81.19 83 ASN A CA 1
ATOM 677 C C . ASN A 1 83 ? -0.128 4.455 -0.485 1.00 81.19 83 ASN A C 1
ATOM 679 O O . ASN A 1 83 ? -0.188 4.544 0.747 1.00 81.19 83 ASN A O 1
ATOM 683 N N . ARG A 1 84 ? 0.215 5.505 -1.234 1.00 84.69 84 ARG A N 1
ATOM 684 C CA . ARG A 1 84 ? 0.586 6.815 -0.684 1.00 84.69 84 ARG A CA 1
ATOM 685 C C . ARG A 1 84 ? -0.530 7.422 0.171 1.00 84.69 84 ARG A C 1
ATOM 687 O O . ARG A 1 84 ? -0.247 8.160 1.113 1.00 84.69 84 ARG A O 1
ATOM 694 N N . GLU A 1 85 ? -1.782 7.121 -0.152 1.00 88.19 85 GLU A N 1
ATOM 695 C CA . GLU A 1 85 ? -2.960 7.562 0.601 1.00 88.19 85 GLU A CA 1
ATOM 696 C C . GLU A 1 85 ? -3.062 6.877 1.968 1.00 88.19 85 GLU A C 1
ATOM 698 O O . GLU A 1 85 ? -3.214 7.568 2.974 1.00 88.19 85 GLU A O 1
ATOM 703 N N . GLU A 1 86 ? -2.841 5.562 2.032 1.00 88.88 86 GLU A N 1
ATOM 704 C CA . GLU A 1 86 ? -2.813 4.794 3.287 1.00 88.88 86 GLU A CA 1
ATOM 705 C C . GLU A 1 86 ? -1.687 5.277 4.212 1.00 88.88 86 GLU A C 1
ATOM 707 O O . GLU A 1 86 ? -1.893 5.494 5.408 1.00 88.88 86 GLU A O 1
ATOM 712 N N . MET A 1 87 ? -0.504 5.558 3.652 1.00 90.81 87 MET A N 1
ATOM 713 C CA . MET A 1 87 ? 0.608 6.143 4.408 1.00 90.81 87 MET A CA 1
ATOM 714 C C . MET A 1 87 ? 0.253 7.523 4.985 1.00 90.81 87 MET A C 1
ATOM 716 O O . MET A 1 87 ? 0.607 7.844 6.122 1.00 90.81 87 MET A O 1
ATOM 720 N N . ARG A 1 88 ? -0.453 8.365 4.219 1.00 92.38 88 ARG A N 1
ATOM 721 C CA . ARG A 1 88 ? -0.925 9.672 4.706 1.00 92.38 88 ARG A CA 1
ATOM 722 C C . ARG A 1 88 ? -1.977 9.515 5.801 1.00 92.38 88 ARG A C 1
ATOM 724 O O . ARG A 1 88 ? -1.911 10.250 6.784 1.00 92.38 88 ARG A O 1
ATOM 731 N N . ALA A 1 89 ? -2.906 8.568 5.662 1.00 92.25 89 ALA A N 1
ATOM 732 C CA . ALA A 1 89 ? -3.904 8.271 6.686 1.00 92.25 89 ALA A CA 1
ATOM 733 C C . ALA A 1 89 ? -3.237 7.832 7.999 1.00 92.25 89 ALA A C 1
ATOM 735 O O . ALA A 1 89 ? -3.546 8.386 9.056 1.00 92.25 89 ALA A O 1
ATOM 736 N N . PHE A 1 90 ? -2.243 6.942 7.925 1.00 93.81 90 PHE A N 1
ATOM 737 C CA . PHE A 1 90 ? -1.452 6.523 9.084 1.00 93.81 90 PHE A CA 1
ATOM 738 C C . PHE A 1 90 ? -0.743 7.704 9.761 1.00 93.81 90 PHE A C 1
ATOM 740 O O . PHE A 1 90 ? -0.900 7.918 10.964 1.00 93.81 90 PHE A O 1
ATOM 747 N N . LYS A 1 91 ? -0.025 8.534 8.989 1.00 93.38 91 LYS A N 1
ATOM 748 C CA . LYS A 1 91 ? 0.650 9.738 9.509 1.00 93.38 91 LYS A CA 1
ATOM 749 C C . LYS A 1 91 ? -0.328 10.722 10.154 1.00 93.38 91 LYS A C 1
ATOM 751 O O . LYS A 1 91 ? -0.014 11.299 11.192 1.00 93.38 91 LYS A O 1
ATOM 756 N N . LYS A 1 92 ? -1.524 10.892 9.580 1.00 94.19 92 LYS A N 1
ATOM 757 C CA . LYS A 1 92 ? -2.575 11.759 10.132 1.00 94.19 92 LYS A CA 1
ATOM 758 C C . LYS A 1 92 ? -3.065 11.263 11.492 1.00 94.19 92 LYS A C 1
ATOM 760 O O . LYS A 1 92 ? -3.289 12.081 12.378 1.00 94.19 92 LYS A O 1
ATOM 765 N N . VAL A 1 93 ? -3.232 9.951 11.667 1.00 95.00 93 VAL A N 1
ATOM 766 C CA . VAL A 1 93 ? -3.582 9.370 12.973 1.00 95.00 93 VAL A CA 1
ATOM 767 C C . VAL A 1 93 ? -2.420 9.535 13.949 1.00 95.00 93 VAL A C 1
ATOM 769 O O . VAL A 1 93 ? -2.645 9.994 15.064 1.00 95.00 93 VAL A O 1
ATOM 772 N N . TRP A 1 94 ? -1.184 9.250 13.527 1.00 95.00 94 TRP A N 1
ATOM 773 C CA . TRP A 1 94 ? 0.009 9.406 14.366 1.00 95.00 94 TRP A CA 1
ATOM 774 C C . TRP A 1 94 ? 0.168 10.828 14.918 1.00 95.00 94 TRP A C 1
ATOM 776 O O . TRP A 1 94 ? 0.350 11.007 16.122 1.00 95.00 94 TRP A O 1
ATOM 786 N N . ALA A 1 95 ? 0.001 11.842 14.067 1.00 94.06 95 ALA A N 1
ATOM 787 C CA . ALA A 1 95 ? 0.100 13.251 14.450 1.00 94.06 95 ALA A CA 1
ATOM 788 C C . ALA A 1 95 ? -0.905 13.667 15.543 1.00 94.06 95 ALA A C 1
ATOM 790 O O . ALA A 1 95 ? -0.655 14.615 16.281 1.00 94.06 95 ALA A O 1
ATOM 791 N N . GLN A 1 96 ? -2.027 12.952 15.701 1.00 94.06 96 GLN A N 1
ATOM 792 C CA . GLN A 1 96 ? -2.967 13.219 16.799 1.00 94.06 96 GLN A CA 1
ATOM 793 C C . GLN A 1 96 ? -2.409 12.806 18.168 1.00 94.06 96 GLN A C 1
ATOM 795 O O . GLN A 1 96 ? -2.831 13.356 19.184 1.00 94.06 96 GLN A O 1
ATOM 800 N N . PHE A 1 97 ? -1.503 11.825 18.211 1.00 92.62 97 PHE A N 1
ATOM 801 C CA . PHE A 1 97 ? -0.935 11.293 19.453 1.00 92.62 97 PHE A CA 1
ATOM 802 C C . PHE A 1 97 ? 0.445 11.872 19.782 1.00 92.62 97 PHE A C 1
ATOM 804 O O . PHE A 1 97 ? 0.783 11.943 20.971 1.00 92.62 97 PHE A O 1
ATOM 811 N N . ASP A 1 98 ? 1.185 12.316 18.762 1.00 93.25 98 ASP A N 1
ATOM 812 C CA . ASP A 1 98 ? 2.496 12.971 18.845 1.00 93.25 98 ASP A CA 1
ATOM 813 C C . ASP A 1 98 ? 2.417 14.433 18.365 1.00 93.25 98 ASP A C 1
ATOM 815 O O . ASP A 1 98 ? 2.873 14.791 17.281 1.00 93.25 98 ASP A O 1
ATOM 819 N N . GLN A 1 99 ? 1.805 15.292 19.185 1.00 87.88 99 GLN A N 1
ATOM 820 C CA . GLN A 1 99 ? 1.632 16.720 18.875 1.00 87.88 99 GLN A CA 1
ATOM 821 C C . GLN A 1 99 ? 2.965 17.483 18.830 1.00 87.88 99 GLN A C 1
ATOM 823 O O . GLN A 1 99 ? 3.104 18.454 18.093 1.00 87.88 99 GLN A O 1
ATOM 828 N N . SER A 1 100 ? 3.958 17.029 19.596 1.00 87.56 100 SER A N 1
ATOM 829 C CA . SER A 1 100 ? 5.294 17.625 19.688 1.00 87.56 100 SER A CA 1
ATOM 830 C C . SER A 1 100 ? 6.253 17.178 18.578 1.00 87.56 100 SER A C 1
ATOM 832 O O . SER A 1 100 ? 7.413 17.576 18.605 1.00 87.56 100 SER A O 1
ATOM 834 N N . SER A 1 101 ? 5.802 16.359 17.616 1.00 87.69 101 SER A N 1
ATOM 835 C CA . SER A 1 101 ? 6.632 15.820 16.521 1.00 87.69 101 SER A CA 1
ATOM 836 C C . SER A 1 101 ? 7.910 15.124 17.006 1.00 87.69 101 SER A C 1
ATOM 838 O O . SER A 1 101 ? 8.969 15.226 16.392 1.00 87.69 101 SER A O 1
ATOM 840 N N . THR A 1 102 ? 7.818 14.420 18.132 1.00 88.19 102 THR A N 1
ATOM 841 C CA . THR A 1 102 ? 8.960 13.724 18.738 1.00 88.19 102 THR A CA 1
ATOM 842 C C . THR A 1 102 ? 9.335 12.452 17.982 1.00 88.19 102 THR A C 1
ATOM 844 O O . THR A 1 102 ? 10.460 11.980 18.105 1.00 88.19 102 THR A O 1
ATOM 847 N N . GLY A 1 103 ? 8.407 11.891 17.204 1.00 91.75 103 GLY A N 1
ATOM 848 C CA . GLY A 1 103 ? 8.550 10.610 16.520 1.00 91.75 103 GLY A CA 1
ATOM 849 C C . GLY A 1 103 ? 8.245 9.402 17.407 1.00 91.75 103 GLY A C 1
ATOM 850 O O . GLY A 1 103 ? 8.443 8.272 16.959 1.00 91.75 103 GLY A O 1
ATOM 851 N N . TYR A 1 104 ? 7.748 9.613 18.630 1.00 93.06 104 TYR A N 1
ATOM 852 C CA . TYR A 1 104 ? 7.543 8.565 19.628 1.00 93.06 104 TYR A CA 1
ATOM 853 C C . TYR A 1 104 ? 6.098 8.492 20.131 1.00 93.06 104 TYR A C 1
ATOM 855 O O . TYR A 1 104 ? 5.436 9.506 20.347 1.00 93.06 104 TYR A O 1
ATOM 863 N N . LEU A 1 105 ? 5.632 7.273 20.403 1.00 93.81 105 LEU A N 1
ATOM 864 C CA . LEU A 1 105 ? 4.336 6.990 21.015 1.00 93.81 105 LEU A CA 1
ATOM 865 C C . LEU A 1 105 ? 4.518 6.398 22.416 1.00 93.81 105 LEU A C 1
ATOM 867 O O . LEU A 1 105 ? 5.197 5.389 22.589 1.00 93.81 105 LEU A O 1
ATOM 871 N N . SER A 1 106 ? 3.885 7.000 23.422 1.00 92.25 106 SER A N 1
ATOM 872 C CA . SER A 1 106 ? 3.889 6.490 24.800 1.00 92.25 106 SER A CA 1
ATOM 873 C C . SER A 1 106 ? 3.125 5.169 24.924 1.00 92.25 106 SER A C 1
ATOM 875 O O . SER A 1 106 ? 2.081 4.989 24.292 1.00 92.25 106 SER A O 1
ATOM 877 N N . ARG A 1 107 ? 3.583 4.285 25.818 1.00 90.56 107 ARG A N 1
ATOM 878 C CA . ARG A 1 107 ? 2.956 2.977 26.073 1.00 90.56 107 ARG A CA 1
ATOM 879 C C . ARG A 1 107 ? 1.457 3.048 26.398 1.00 90.56 107 ARG A C 1
ATOM 881 O O . ARG A 1 107 ? 0.687 2.226 25.905 1.00 90.56 107 ARG A O 1
ATOM 888 N N . ASP A 1 108 ? 1.021 4.047 27.158 1.00 91.31 108 ASP A N 1
ATOM 889 C CA . ASP A 1 108 ? -0.390 4.188 27.557 1.00 91.31 108 ASP A CA 1
ATOM 890 C C . ASP A 1 108 ? -1.304 4.571 26.384 1.00 91.31 108 ASP A C 1
ATOM 892 O O . ASP A 1 108 ? -2.510 4.327 26.401 1.00 91.31 108 ASP A O 1
ATOM 896 N N . LYS A 1 109 ? -0.722 5.132 25.317 1.00 93.00 109 LYS A N 1
ATOM 897 C CA . LYS A 1 109 ? -1.441 5.563 24.117 1.00 93.00 109 LYS A CA 1
ATOM 898 C C . LYS A 1 109 ? -1.569 4.461 23.058 1.00 93.00 109 LYS A C 1
ATOM 900 O O . LYS A 1 109 ? -2.216 4.698 22.043 1.00 93.00 109 LYS A O 1
ATOM 905 N N . ILE A 1 110 ? -1.021 3.259 23.279 1.00 93.06 110 ILE A N 1
ATOM 906 C CA . ILE A 1 110 ? -1.055 2.158 22.294 1.00 93.06 110 ILE A CA 1
ATOM 907 C C . ILE A 1 110 ? -2.495 1.750 21.957 1.00 93.06 110 ILE A C 1
ATOM 909 O O . ILE A 1 110 ? -2.869 1.718 20.789 1.00 93.06 110 ILE A O 1
ATOM 913 N N . VAL A 1 111 ? -3.321 1.462 22.967 1.00 93.69 111 VAL A N 1
ATOM 914 C CA . VAL A 1 111 ? -4.715 1.023 22.765 1.00 93.69 111 VAL A CA 1
ATOM 915 C C . VAL A 1 111 ? -5.550 2.067 22.011 1.00 93.69 111 VAL A C 1
ATOM 917 O O . VAL A 1 111 ? -6.135 1.716 20.982 1.00 93.69 111 VAL A O 1
ATOM 920 N N . PRO A 1 112 ? -5.606 3.347 22.443 1.00 93.88 112 PRO A N 1
ATOM 921 C CA . PRO A 1 112 ? -6.381 4.348 21.716 1.00 93.88 112 PRO A CA 1
ATOM 922 C C . PRO A 1 112 ? -5.811 4.636 20.320 1.00 93.88 112 PRO A C 1
ATOM 924 O O . PRO A 1 112 ? -6.581 4.958 19.416 1.00 93.88 112 PRO A O 1
ATOM 927 N N . PHE A 1 113 ? -4.499 4.486 20.112 1.00 95.00 113 PHE A N 1
ATOM 928 C CA . PHE A 1 113 ? -3.889 4.586 18.787 1.00 95.00 113 PHE A CA 1
ATOM 929 C C . PHE A 1 113 ? -4.379 3.476 17.851 1.00 95.00 113 PHE A C 1
ATOM 931 O O . PHE A 1 113 ? -4.924 3.781 16.791 1.00 95.00 113 PHE A O 1
ATOM 938 N N . LEU A 1 114 ? -4.276 2.206 18.264 1.00 93.94 114 LEU A N 1
ATOM 939 C CA . LEU A 1 114 ? -4.725 1.058 17.465 1.00 93.94 114 LEU A CA 1
ATOM 940 C C . LEU A 1 114 ? -6.223 1.128 17.132 1.00 93.94 114 LEU A C 1
ATOM 942 O O . LEU A 1 114 ? -6.629 0.752 16.034 1.00 93.94 114 LEU A O 1
ATOM 946 N N . ALA A 1 115 ? -7.044 1.655 18.046 1.00 92.00 115 ALA A N 1
ATOM 947 C CA . ALA A 1 115 ? -8.475 1.842 17.819 1.00 92.00 115 ALA A CA 1
ATOM 948 C C . ALA A 1 115 ? -8.789 2.886 16.729 1.00 92.00 115 ALA A C 1
ATOM 950 O O . ALA A 1 115 ? -9.785 2.747 16.017 1.00 92.00 115 ALA A O 1
ATOM 951 N N . LYS A 1 116 ? -7.950 3.920 16.576 1.00 93.00 116 LYS A N 1
ATOM 952 C CA . LYS A 1 116 ? -8.137 4.981 15.570 1.00 93.00 116 LYS A CA 1
ATOM 953 C C . LYS A 1 116 ? -7.617 4.623 14.181 1.00 93.00 116 LYS A C 1
ATOM 955 O O . LYS A 1 116 ? -7.957 5.325 13.231 1.00 93.00 116 LYS A O 1
ATOM 960 N N . LEU A 1 117 ? -6.826 3.561 14.044 1.00 93.25 117 LEU A N 1
ATOM 961 C CA . LEU A 1 117 ? -6.383 3.090 12.735 1.00 93.25 117 LEU A CA 1
ATOM 962 C C . LEU A 1 117 ? -7.584 2.668 11.872 1.00 93.25 117 LEU A C 1
ATOM 964 O O . LEU A 1 117 ? -8.612 2.196 12.373 1.00 93.25 117 LEU A O 1
ATOM 968 N N . SER A 1 118 ? -7.444 2.871 10.566 1.00 89.19 118 SER A N 1
ATOM 969 C CA . SER A 1 118 ? -8.461 2.609 9.547 1.00 89.19 118 SER A CA 1
ATOM 970 C C . SER A 1 118 ? -7.807 2.120 8.256 1.00 89.19 118 SER A C 1
ATOM 972 O O . SER A 1 118 ? -6.587 2.218 8.108 1.00 89.19 118 SER A O 1
ATOM 974 N N . GLY A 1 119 ? -8.622 1.654 7.310 1.00 88.19 119 GLY A N 1
ATOM 975 C CA . GLY A 1 119 ? -8.130 1.192 6.015 1.00 88.19 119 GLY A CA 1
ATOM 976 C C . GLY A 1 119 ? -7.297 -0.071 6.180 1.00 88.19 119 GLY A C 1
ATOM 977 O O . GLY A 1 119 ? -7.654 -0.967 6.948 1.00 88.19 119 GLY A O 1
ATOM 978 N N . VAL A 1 120 ? -6.154 -0.132 5.501 1.00 87.81 120 VAL A N 1
ATOM 979 C CA . VAL A 1 120 ? -5.343 -1.358 5.483 1.00 87.81 120 VAL A CA 1
ATOM 980 C C . VAL A 1 120 ? -4.684 -1.649 6.845 1.00 87.81 120 VAL A C 1
ATOM 982 O O . VAL A 1 120 ? -4.416 -2.800 7.189 1.00 87.81 120 VAL A O 1
ATOM 985 N N . PHE A 1 121 ? -4.514 -0.622 7.685 1.00 90.69 121 PHE A N 1
ATOM 986 C CA . PHE A 1 121 ? -3.964 -0.745 9.039 1.00 90.69 121 PHE A CA 1
ATOM 987 C C . PHE A 1 121 ? -5.015 -0.966 10.140 1.00 90.69 121 PHE A C 1
ATOM 989 O O . PHE A 1 121 ? -4.679 -0.915 11.321 1.00 90.69 121 PHE A O 1
ATOM 996 N N . GLU A 1 122 ? -6.289 -1.198 9.813 1.00 91.62 122 GLU A N 1
ATOM 997 C CA . GLU A 1 122 ? -7.331 -1.405 10.826 1.00 91.62 122 GLU A CA 1
ATOM 998 C C . GLU A 1 122 ? -7.076 -2.672 11.664 1.00 91.62 122 GLU A C 1
ATOM 1000 O O . GLU A 1 122 ? -7.069 -3.782 11.135 1.00 91.62 122 GLU A O 1
ATOM 1005 N N . VAL A 1 123 ? -6.945 -2.543 12.989 1.00 92.19 123 VAL A N 1
ATOM 1006 C CA . VAL A 1 123 ? -6.697 -3.684 13.904 1.00 92.19 123 VAL A CA 1
ATOM 1007 C C . VAL A 1 123 ? -7.869 -3.940 14.864 1.00 92.19 123 VAL A C 1
ATOM 1009 O O . VAL A 1 123 ? -7.702 -4.488 15.948 1.00 92.19 123 VAL A O 1
ATOM 1012 N N . ARG A 1 124 ? -9.087 -3.526 14.505 1.00 91.31 124 ARG A N 1
ATOM 1013 C CA . ARG A 1 124 ? -10.254 -3.637 15.394 1.00 91.31 124 ARG A CA 1
ATOM 1014 C C . ARG A 1 124 ? -10.741 -5.083 15.500 1.00 91.31 124 ARG A C 1
ATOM 1016 O O . ARG A 1 124 ? -10.780 -5.814 14.514 1.00 91.31 124 ARG A O 1
ATOM 1023 N N . ILE A 1 125 ? -11.159 -5.475 16.707 1.00 93.00 125 ILE A N 1
ATOM 1024 C CA . ILE A 1 125 ? -11.681 -6.826 16.982 1.00 93.00 125 ILE A CA 1
ATOM 1025 C C . ILE A 1 125 ? -13.025 -7.045 16.278 1.00 93.00 125 ILE A C 1
ATOM 1027 O O . ILE A 1 125 ? -13.242 -8.101 15.690 1.00 93.00 125 ILE A O 1
ATOM 1031 N N . TYR A 1 126 ? -13.905 -6.044 16.326 1.00 91.75 126 TYR A N 1
ATOM 1032 C CA . TYR A 1 126 ? -15.227 -6.093 15.707 1.00 91.75 126 TYR A CA 1
ATOM 1033 C C . TYR A 1 126 ? -15.255 -5.242 14.431 1.00 91.75 126 TYR A C 1
ATOM 1035 O O . TYR A 1 126 ? -14.676 -4.148 14.427 1.00 91.75 126 TYR A O 1
ATOM 1043 N N . PRO A 1 127 ? -15.918 -5.713 13.360 1.00 88.31 127 PRO A N 1
ATOM 1044 C CA . PRO A 1 127 ? -16.125 -4.925 12.149 1.00 88.31 127 PRO A CA 1
ATOM 1045 C C . PRO A 1 127 ? -16.975 -3.683 12.440 1.00 88.31 127 PRO A C 1
ATOM 1047 O O . PRO A 1 127 ? -17.680 -3.622 13.446 1.00 88.31 127 PRO A O 1
ATOM 1050 N N . ALA A 1 128 ? -16.921 -2.685 11.555 1.00 86.25 128 ALA A N 1
ATOM 1051 C CA . ALA A 1 128 ? -17.633 -1.415 11.731 1.00 86.25 128 ALA A CA 1
ATOM 1052 C C . ALA A 1 128 ? -19.154 -1.567 11.943 1.00 86.25 128 ALA A C 1
ATOM 1054 O O . ALA A 1 128 ? -19.740 -0.801 12.706 1.00 86.25 128 ALA A O 1
ATOM 1055 N N . THR A 1 129 ? -19.759 -2.586 11.331 1.00 84.38 129 THR A N 1
ATOM 1056 C CA . THR A 1 129 ? -21.177 -2.961 11.467 1.00 84.38 129 THR A CA 1
ATOM 1057 C C . THR A 1 129 ? -21.538 -3.464 12.865 1.00 84.38 129 THR A C 1
ATOM 1059 O O . THR A 1 129 ? -22.628 -3.206 13.355 1.00 84.38 129 THR A O 1
ATOM 1062 N N . HIS A 1 130 ? -20.611 -4.145 13.542 1.00 88.62 130 HIS A N 1
ATOM 1063 C CA . HIS A 1 130 ? -20.836 -4.776 14.850 1.00 88.62 130 HIS A CA 1
ATOM 1064 C C . HIS A 1 130 ? -20.077 -4.075 15.978 1.00 88.62 130 HIS A C 1
ATOM 1066 O O . HIS A 1 130 ? -19.846 -4.648 17.043 1.00 88.62 130 HIS A O 1
ATOM 1072 N N . GLN A 1 131 ? -19.670 -2.823 15.763 1.00 88.62 131 GLN A N 1
ATOM 1073 C CA . GLN A 1 131 ? -19.217 -1.968 16.854 1.00 88.62 131 GLN A CA 1
ATOM 1074 C C . GLN A 1 131 ? -20.398 -1.633 17.754 1.00 88.62 131 GLN A C 1
ATOM 1076 O O . GLN A 1 131 ? -21.511 -1.447 17.277 1.00 88.62 131 GLN A O 1
ATOM 1081 N N . PHE A 1 132 ? -20.139 -1.507 19.055 1.00 89.06 132 PHE A N 1
ATOM 1082 C CA . PHE A 1 132 ? -21.182 -1.293 20.055 1.00 89.06 132 PHE A CA 1
ATOM 1083 C C . PHE A 1 132 ? -22.152 -0.161 19.685 1.00 89.06 132 PHE A C 1
ATOM 1085 O O . PHE A 1 132 ? -23.356 -0.358 19.753 1.00 89.06 132 PHE A O 1
ATOM 1092 N N . HIS A 1 133 ? -21.635 0.993 19.249 1.00 89.81 133 HIS A N 1
ATOM 1093 C CA . HIS A 1 133 ? -22.468 2.137 18.874 1.00 89.81 133 HIS A CA 1
ATOM 1094 C C . HIS A 1 133 ? -23.360 1.828 17.664 1.00 89.81 133 HIS A C 1
ATOM 1096 O O . HIS A 1 133 ? -24.566 2.023 17.731 1.00 89.81 133 HIS A O 1
ATOM 1102 N N . THR A 1 134 ? -22.782 1.321 16.573 1.00 90.50 134 THR A N 1
ATOM 1103 C CA . THR A 1 134 ? -23.524 0.949 15.358 1.00 90.50 134 THR A CA 1
ATOM 1104 C C . THR A 1 134 ? -24.576 -0.112 15.664 1.00 90.50 134 THR A C 1
ATOM 1106 O O . THR A 1 134 ? -25.749 0.067 15.366 1.00 90.50 134 THR A O 1
ATOM 1109 N N . LEU A 1 135 ? -24.171 -1.169 16.371 1.00 90.69 135 LEU A N 1
ATOM 1110 C CA . LEU A 1 135 ? -25.039 -2.272 16.760 1.00 90.69 135 LEU A CA 1
ATOM 1111 C C . LEU A 1 135 ? -26.192 -1.800 17.652 1.00 90.69 135 LEU A C 1
ATOM 1113 O O . LEU A 1 135 ? -27.311 -2.292 17.520 1.00 90.69 135 LEU A O 1
ATOM 1117 N N . TYR A 1 136 ? -25.924 -0.863 18.563 1.00 91.19 136 TYR A N 1
ATOM 1118 C CA . TYR A 1 136 ? -26.934 -0.274 19.433 1.00 91.19 136 TYR A CA 1
ATOM 1119 C C . TYR A 1 136 ? -27.959 0.525 18.629 1.00 91.19 136 TYR A C 1
ATOM 1121 O O . TYR A 1 136 ? -29.154 0.296 18.801 1.00 91.19 136 TYR A O 1
ATOM 1129 N N . GLU A 1 137 ? -27.508 1.408 17.732 1.00 91.56 137 GLU A N 1
ATOM 1130 C CA . GLU A 1 137 ? -28.387 2.195 16.858 1.00 91.56 137 GLU A CA 1
ATOM 1131 C C . GLU A 1 137 ? -29.235 1.298 15.945 1.00 91.56 137 GLU A C 1
ATOM 1133 O O . GLU A 1 137 ? -30.456 1.449 15.904 1.00 91.56 137 GLU A O 1
ATOM 1138 N N . ASP A 1 138 ? -28.624 0.295 15.312 1.00 90.12 138 ASP A N 1
ATOM 1139 C CA . ASP A 1 138 ? -29.310 -0.648 14.418 1.00 90.12 138 ASP A CA 1
ATOM 1140 C C . ASP A 1 138 ? -30.334 -1.529 15.155 1.00 90.12 138 ASP A C 1
ATOM 1142 O O . ASP A 1 138 ? -31.297 -2.027 14.565 1.00 90.12 138 ASP A O 1
ATOM 1146 N N . SER A 1 139 ? -30.140 -1.724 16.462 1.00 90.31 139 SER A N 1
ATOM 1147 C CA . SER A 1 139 ? -31.010 -2.550 17.305 1.00 90.31 139 SER A CA 1
ATOM 1148 C C . SER A 1 139 ? -32.082 -1.750 18.050 1.00 90.31 139 SER A C 1
ATOM 1150 O O . SER A 1 139 ? -32.854 -2.338 18.814 1.00 90.31 139 SER A O 1
ATOM 1152 N N . LYS A 1 140 ? -32.179 -0.428 17.850 1.00 91.81 140 LYS A N 1
ATOM 1153 C CA . LYS A 1 140 ? -33.252 0.371 18.457 1.00 91.81 140 LYS A CA 1
ATOM 1154 C C . LYS A 1 140 ? -34.625 -0.013 17.897 1.00 91.81 140 LYS A C 1
ATOM 1156 O O . LYS A 1 140 ? -34.809 -0.299 16.707 1.00 91.81 140 LYS A O 1
ATOM 1161 N N . ALA A 1 141 ? -35.615 -0.014 18.785 1.00 87.81 141 ALA A N 1
ATOM 1162 C CA . ALA A 1 141 ? -37.008 -0.212 18.420 1.00 87.81 141 ALA A CA 1
ATOM 1163 C C . ALA A 1 141 ? -37.528 1.021 17.662 1.00 87.81 141 ALA A C 1
ATOM 1165 O O . ALA A 1 141 ? -37.432 2.148 18.143 1.00 87.81 141 ALA A O 1
ATOM 1166 N N . SER A 1 142 ? -38.096 0.796 16.482 1.00 87.81 142 SER A N 1
ATOM 1167 C CA . SER A 1 142 ? -38.819 1.794 15.698 1.00 87.81 142 SER A CA 1
ATOM 1168 C C . SER A 1 142 ? -40.294 1.806 16.100 1.00 87.81 142 SER A C 1
ATOM 1170 O O . SER A 1 142 ? -40.850 0.788 16.519 1.00 87.81 142 SER A O 1
ATOM 1172 N N . ALA A 1 143 ? -40.962 2.948 15.919 1.00 83.75 143 ALA A N 1
ATOM 1173 C CA . ALA A 1 143 ? -42.405 3.076 16.132 1.00 83.75 143 ALA A CA 1
ATOM 1174 C C . ALA A 1 143 ? -43.227 2.148 15.215 1.00 83.75 143 ALA A C 1
ATOM 1176 O O . ALA A 1 143 ? -44.342 1.771 15.559 1.00 83.75 143 ALA A O 1
ATOM 1177 N N . SER A 1 144 ? -42.660 1.754 14.071 1.00 84.06 144 SER A N 1
ATOM 1178 C CA . SER A 1 144 ? -43.260 0.814 13.121 1.00 84.06 144 SER A CA 1
ATOM 1179 C C . SER A 1 144 ? -43.079 -0.660 13.496 1.00 84.06 144 SER A C 1
ATOM 1181 O O . SER A 1 144 ? -43.699 -1.522 12.874 1.00 84.06 144 SER A O 1
ATOM 1183 N N . ASP A 1 145 ? -42.231 -0.981 14.478 1.00 84.25 145 ASP A N 1
ATOM 1184 C CA . ASP A 1 145 ? -41.973 -2.373 14.832 1.00 84.25 145 ASP A CA 1
ATOM 1185 C C . ASP A 1 145 ? -43.109 -2.953 15.683 1.00 84.25 145 ASP A C 1
ATOM 1187 O O . ASP A 1 145 ? -43.538 -2.311 16.651 1.00 84.25 145 ASP A O 1
ATOM 1191 N N . PRO A 1 146 ? -43.525 -4.209 15.426 1.00 83.38 146 PRO A N 1
ATOM 1192 C CA . PRO A 1 146 ? -44.476 -4.910 16.276 1.00 83.38 146 PRO A CA 1
ATOM 1193 C C . PRO A 1 146 ? -44.032 -4.901 17.742 1.00 83.38 146 PRO A C 1
ATOM 1195 O O . PRO A 1 146 ? -42.865 -5.166 18.060 1.00 83.38 146 PRO A O 1
ATOM 1198 N N . PHE A 1 147 ? -44.962 -4.597 18.646 1.00 81.44 147 PHE A N 1
ATOM 1199 C CA . PHE A 1 147 ? -44.730 -4.737 20.077 1.00 81.44 147 PHE A CA 1
ATOM 1200 C C . PHE A 1 147 ? -44.973 -6.191 20.482 1.00 81.44 147 PHE A C 1
ATOM 1202 O O . PHE A 1 147 ? -46.095 -6.684 20.391 1.00 81.44 147 PHE A O 1
ATOM 1209 N N . ILE A 1 148 ? -43.916 -6.876 20.918 1.00 82.12 148 ILE A N 1
ATOM 1210 C CA . ILE A 1 148 ? -43.997 -8.224 21.478 1.00 82.12 148 ILE A CA 1
ATOM 1211 C C . ILE A 1 148 ? -43.534 -8.137 22.938 1.00 82.12 148 ILE A C 1
ATOM 1213 O O . ILE A 1 148 ? -42.422 -7.659 23.196 1.00 82.12 148 ILE A O 1
ATOM 1217 N N . PRO A 1 149 ? -44.363 -8.561 23.906 1.00 82.62 149 PRO A N 1
ATOM 1218 C CA . PRO A 1 149 ? -43.970 -8.583 25.309 1.00 82.62 149 PRO A CA 1
ATOM 1219 C C . PRO A 1 149 ? -42.689 -9.401 25.519 1.00 82.62 149 PRO A C 1
ATOM 1221 O O . PRO A 1 149 ? -42.533 -10.483 24.958 1.00 82.62 149 PRO A O 1
ATOM 1224 N N . GLY A 1 150 ? -41.759 -8.877 26.319 1.00 82.81 150 GLY A N 1
ATOM 1225 C CA . GLY A 1 150 ? -40.506 -9.562 26.661 1.00 82.81 150 GLY A CA 1
ATOM 1226 C C . GLY A 1 150 ? -39.377 -9.450 25.630 1.00 82.81 150 GLY A C 1
ATOM 1227 O O . GLY A 1 150 ? -38.259 -9.853 25.932 1.00 82.81 150 GLY A O 1
ATOM 1228 N N . THR A 1 151 ? -39.606 -8.863 24.448 1.00 84.31 151 THR A N 1
ATOM 1229 C CA . THR A 1 151 ? -38.547 -8.693 23.433 1.00 84.31 151 THR A CA 1
ATOM 1230 C C . THR A 1 151 ? -37.933 -7.295 23.405 1.00 84.31 151 THR A C 1
ATOM 1232 O O . THR A 1 151 ? -37.097 -7.018 22.548 1.00 84.31 151 THR A O 1
ATOM 1235 N N . ARG A 1 152 ? -38.342 -6.395 24.305 1.00 86.06 152 ARG A N 1
ATOM 1236 C CA . ARG A 1 152 ? -37.805 -5.032 24.402 1.00 86.06 152 ARG A CA 1
ATOM 1237 C C . ARG A 1 152 ? -37.181 -4.793 25.769 1.00 86.06 152 ARG A C 1
ATOM 1239 O O . ARG A 1 152 ? -37.785 -5.117 26.787 1.00 86.06 152 ARG A O 1
ATOM 1246 N N . VAL A 1 153 ? -35.997 -4.186 25.778 1.00 86.88 153 VAL A N 1
ATOM 1247 C CA . VAL A 1 153 ? -35.312 -3.722 26.993 1.00 86.88 153 VAL A CA 1
ATOM 1248 C C . VAL A 1 153 ? -35.015 -2.240 26.809 1.00 86.88 153 VAL A C 1
ATOM 1250 O O . VAL A 1 153 ? -34.117 -1.859 26.059 1.00 86.88 153 VAL A O 1
ATOM 1253 N N . GLY A 1 154 ? -35.820 -1.389 27.449 1.00 86.06 154 GLY A N 1
ATOM 1254 C CA . GLY A 1 154 ? -35.777 0.056 27.219 1.00 86.06 154 GLY A CA 1
ATOM 1255 C C . GLY A 1 154 ? -36.003 0.396 25.733 1.00 86.06 154 GLY A C 1
ATOM 1256 O O . GLY A 1 154 ? -36.997 -0.060 25.166 1.00 86.06 154 GLY A O 1
ATOM 1257 N N . PRO A 1 155 ? -35.107 1.165 25.082 1.00 87.94 155 PRO A N 1
ATOM 1258 C CA . PRO A 1 155 ? -35.222 1.510 23.661 1.00 87.94 155 PRO A CA 1
ATOM 1259 C C . PRO A 1 155 ? -34.759 0.397 22.701 1.00 87.94 155 PRO A C 1
ATOM 1261 O O . PRO A 1 155 ? -34.798 0.595 21.488 1.00 87.94 155 PRO A O 1
ATOM 1264 N N . LEU A 1 156 ? -34.292 -0.749 23.207 1.00 89.00 156 LEU A N 1
ATOM 1265 C CA . LEU A 1 156 ? -33.679 -1.807 22.400 1.00 89.00 156 LEU A CA 1
ATOM 1266 C C . LEU A 1 156 ? -34.680 -2.921 22.043 1.00 89.00 156 LEU A C 1
ATOM 1268 O O . LEU A 1 156 ? -35.384 -3.410 22.927 1.00 89.00 156 LEU A O 1
ATOM 1272 N N . ASP A 1 157 ? -34.700 -3.370 20.781 1.00 91.25 157 ASP A N 1
ATOM 1273 C CA . ASP A 1 157 ? -35.398 -4.592 20.341 1.00 91.25 157 ASP A CA 1
ATOM 1274 C C . ASP A 1 157 ? -34.409 -5.772 20.314 1.00 91.25 157 ASP A C 1
ATOM 1276 O O . ASP A 1 157 ? -33.499 -5.841 19.481 1.00 91.25 157 ASP A O 1
ATOM 1280 N N . LEU A 1 158 ? -34.610 -6.734 21.217 1.00 90.50 158 LEU A N 1
ATOM 1281 C CA . LEU A 1 158 ? -33.765 -7.920 21.366 1.00 90.50 158 LEU A CA 1
ATOM 1282 C C . LEU A 1 158 ? -33.784 -8.821 20.128 1.00 90.50 158 LEU A C 1
ATOM 1284 O O . LEU A 1 158 ? -32.820 -9.543 19.889 1.00 90.50 158 LEU A O 1
ATOM 1288 N N . ARG A 1 159 ? -34.845 -8.783 19.312 1.00 91.00 159 ARG A N 1
ATOM 1289 C CA . ARG A 1 159 ? -34.915 -9.597 18.087 1.00 91.00 159 ARG A CA 1
ATOM 1290 C C . ARG A 1 159 ? -33.987 -9.049 17.014 1.00 91.00 159 ARG A C 1
ATOM 1292 O O . ARG A 1 159 ? -33.346 -9.823 16.313 1.00 91.00 159 ARG A O 1
ATOM 1299 N N . LYS A 1 160 ? -33.932 -7.719 16.875 1.00 90.50 160 LYS A N 1
ATOM 1300 C CA . LYS A 1 160 ? -33.016 -7.050 15.942 1.00 90.50 160 LYS A CA 1
ATOM 1301 C C . LYS A 1 160 ? -31.575 -7.271 16.372 1.00 90.50 160 LYS A C 1
ATOM 1303 O O . LYS A 1 160 ? -30.759 -7.671 15.549 1.00 90.50 160 LYS A O 1
ATOM 1308 N N . LEU A 1 161 ? -31.307 -7.119 17.671 1.00 90.81 161 LEU A N 1
ATOM 1309 C CA . LEU A 1 161 ? -30.001 -7.427 18.241 1.00 90.81 161 LEU A CA 1
ATOM 1310 C C . LEU A 1 161 ? -29.604 -8.885 17.980 1.00 90.81 161 LEU A C 1
ATOM 1312 O O . LEU A 1 161 ? -28.508 -9.125 17.491 1.00 90.81 161 LEU A O 1
ATOM 1316 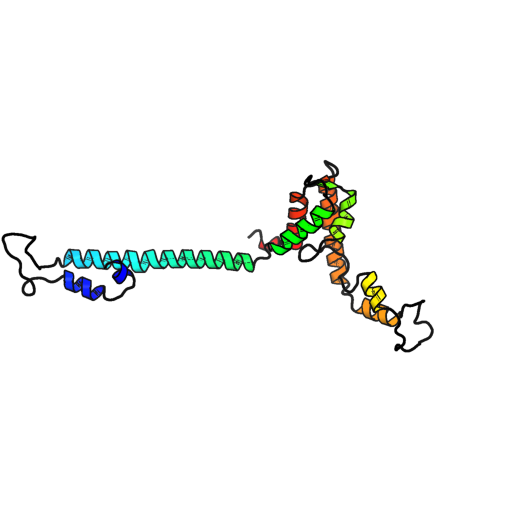N N . GLY A 1 162 ? -30.504 -9.837 18.248 1.00 91.31 162 GLY A N 1
ATOM 1317 C CA . GLY A 1 162 ? -30.286 -11.262 17.992 1.00 91.31 162 GLY A CA 1
ATOM 1318 C C . GLY A 1 162 ? -29.914 -11.531 16.537 1.00 91.31 162 GLY A C 1
ATOM 1319 O O . GLY A 1 162 ? -28.845 -12.062 16.280 1.00 91.31 162 GLY A O 1
ATOM 1320 N N . ARG A 1 163 ? -30.705 -11.034 15.577 1.00 91.06 163 ARG A N 1
ATOM 1321 C CA . ARG A 1 163 ? -30.401 -11.178 14.139 1.00 91.06 163 ARG A CA 1
ATOM 1322 C C . ARG A 1 163 ? -29.053 -10.570 13.751 1.00 91.06 163 ARG A C 1
ATOM 1324 O O . ARG A 1 163 ? -28.319 -11.147 12.957 1.00 91.06 163 ARG A O 1
ATOM 1331 N N . ASN A 1 164 ? -28.723 -9.401 14.296 1.00 90.19 164 ASN A N 1
ATOM 1332 C CA . ASN A 1 164 ? -27.446 -8.746 14.020 1.00 90.19 164 ASN A CA 1
ATOM 1333 C C . ASN A 1 164 ? -26.264 -9.546 14.590 1.00 90.19 164 ASN A C 1
ATOM 1335 O O . ASN A 1 164 ? -25.222 -9.630 13.939 1.00 90.19 164 ASN A O 1
ATOM 1339 N N . LEU A 1 165 ? -26.428 -10.150 15.772 1.00 90.38 165 LEU A N 1
ATOM 1340 C CA . LEU A 1 165 ? -25.438 -11.033 16.391 1.00 90.38 165 LEU A CA 1
ATOM 1341 C C . LEU A 1 165 ? -25.329 -12.388 15.678 1.00 90.38 165 LEU A C 1
ATOM 1343 O O . LEU A 1 165 ? -24.219 -12.893 15.539 1.00 90.38 165 LEU A O 1
ATOM 1347 N N . ASP A 1 166 ? -26.433 -12.937 15.174 1.00 92.00 166 ASP A N 1
ATOM 1348 C CA . ASP A 1 166 ? -26.450 -14.183 14.396 1.00 92.00 166 ASP A CA 1
ATOM 1349 C C . ASP A 1 166 ? -25.688 -14.025 13.072 1.00 92.00 166 ASP A C 1
ATOM 1351 O O . ASP A 1 166 ? -24.993 -14.937 12.631 1.00 92.00 166 ASP A O 1
ATOM 1355 N N . ASN A 1 167 ? -25.746 -12.834 12.467 1.00 89.75 167 ASN A N 1
ATOM 1356 C CA . ASN A 1 167 ? -24.992 -12.494 11.258 1.00 89.75 167 ASN A CA 1
ATOM 1357 C C . ASN A 1 167 ? -23.493 -12.239 11.509 1.00 89.75 167 ASN A C 1
ATOM 1359 O O . ASN A 1 167 ? -22.749 -11.972 10.562 1.00 89.75 167 ASN A O 1
ATOM 1363 N N . LEU A 1 168 ? -23.027 -12.254 12.762 1.00 90.62 168 LEU A N 1
ATOM 1364 C CA . LEU A 1 168 ? -21.618 -12.036 13.075 1.00 90.62 168 LEU A CA 1
ATOM 1365 C C . LEU A 1 168 ? -20.810 -13.309 12.798 1.00 90.62 168 LEU A C 1
ATOM 1367 O O . LEU A 1 168 ? -21.002 -14.334 13.448 1.00 90.62 168 LEU A O 1
ATOM 1371 N N . ASP A 1 169 ? -19.832 -13.228 11.898 1.00 92.38 169 ASP A N 1
ATOM 1372 C CA . ASP A 1 169 ? -18.858 -14.307 11.720 1.00 92.38 169 ASP A CA 1
ATOM 1373 C C . ASP A 1 169 ? -17.932 -14.391 12.948 1.00 92.38 169 ASP A C 1
ATOM 1375 O O . ASP A 1 169 ? -17.036 -13.567 13.168 1.00 92.38 169 ASP A O 1
ATOM 1379 N N . HIS A 1 170 ? -18.157 -15.415 13.767 1.00 91.56 170 HIS A N 1
ATOM 1380 C CA . HIS A 1 170 ? -17.407 -15.646 14.995 1.00 91.56 170 HIS A CA 1
ATOM 1381 C C . HIS A 1 170 ? -15.949 -16.044 14.718 1.00 91.56 170 HIS A C 1
ATOM 1383 O O . HIS A 1 170 ? -15.065 -15.729 15.523 1.00 91.56 170 HIS A O 1
ATOM 1389 N N . ASP A 1 171 ? -15.669 -16.709 13.597 1.00 93.75 171 ASP A N 1
ATOM 1390 C CA . ASP A 1 171 ? -14.320 -17.146 13.244 1.00 93.75 171 ASP A CA 1
ATOM 1391 C C . ASP A 1 171 ? -13.480 -15.988 12.709 1.00 93.75 171 ASP A C 1
ATOM 1393 O O . ASP A 1 171 ? -12.290 -15.884 13.027 1.00 93.75 171 ASP A O 1
ATOM 1397 N N . GLU A 1 172 ? -14.091 -15.052 11.985 1.00 91.94 172 GLU A N 1
ATOM 1398 C CA . GLU A 1 172 ? -13.456 -13.774 11.658 1.00 91.94 172 GLU A CA 1
ATOM 1399 C C . GLU A 1 172 ? -13.137 -12.961 12.922 1.00 91.94 172 GLU A C 1
ATOM 1401 O O . GLU A 1 172 ? -12.003 -12.505 13.096 1.00 91.94 172 GLU A O 1
ATOM 1406 N N . VAL A 1 173 ? -14.072 -12.847 13.871 1.00 93.81 173 VAL A N 1
ATOM 1407 C CA . VAL A 1 173 ? -13.820 -12.146 15.146 1.00 93.81 173 VAL A CA 1
ATOM 1408 C C . VAL A 1 173 ? -12.686 -12.805 15.937 1.00 93.81 173 VAL A C 1
ATOM 1410 O O . VAL A 1 173 ? -11.835 -12.110 16.504 1.00 93.81 173 VAL A O 1
ATOM 1413 N N . ARG A 1 174 ? -12.612 -14.142 15.961 1.00 94.88 174 ARG A N 1
ATOM 1414 C CA . ARG A 1 174 ? -11.493 -14.869 16.588 1.00 94.88 174 ARG A CA 1
ATOM 1415 C C . ARG A 1 174 ? -10.163 -14.551 15.911 1.00 94.88 174 ARG A C 1
ATOM 1417 O O . ARG A 1 174 ? -9.181 -14.306 16.617 1.00 94.88 174 ARG A O 1
ATOM 1424 N N . ARG A 1 175 ? -10.112 -14.532 14.574 1.00 93.00 175 ARG A N 1
ATOM 1425 C CA . ARG A 1 175 ? -8.906 -14.170 13.807 1.00 93.00 175 ARG A CA 1
ATOM 1426 C C . ARG A 1 175 ? -8.469 -12.736 14.103 1.00 93.00 175 ARG A C 1
ATOM 1428 O O . ARG A 1 175 ? -7.317 -12.520 14.480 1.00 93.00 175 ARG A O 1
ATOM 1435 N N . ARG A 1 176 ? -9.399 -11.778 14.066 1.00 93.88 176 ARG A N 1
ATOM 1436 C CA . ARG A 1 176 ? -9.145 -10.370 14.416 1.00 93.88 176 ARG A CA 1
ATOM 1437 C C . ARG A 1 176 ? -8.654 -10.199 15.848 1.00 93.88 176 ARG A C 1
ATOM 1439 O O . ARG A 1 176 ? -7.706 -9.454 16.082 1.00 93.88 176 ARG A O 1
ATOM 1446 N N . ARG A 1 177 ? -9.236 -10.921 16.812 1.00 95.44 177 ARG A N 1
ATOM 1447 C CA . ARG A 1 177 ? -8.794 -10.893 18.215 1.00 95.44 177 ARG A CA 1
ATOM 1448 C C . ARG A 1 177 ? -7.373 -11.431 18.380 1.00 95.44 177 ARG A C 1
ATOM 1450 O O . ARG A 1 177 ? -6.585 -10.828 19.104 1.00 95.44 177 ARG A O 1
ATOM 1457 N N . LYS A 1 178 ? -7.031 -12.540 17.715 1.00 94.94 178 LYS A N 1
ATOM 1458 C CA . LYS A 1 178 ? -5.663 -13.088 17.729 1.00 94.94 178 LYS A CA 1
ATOM 1459 C C . LYS A 1 178 ? -4.659 -12.083 17.160 1.00 94.94 178 LYS A C 1
ATOM 1461 O O . LYS A 1 178 ? -3.631 -11.848 17.792 1.00 94.94 178 LYS A O 1
ATOM 1466 N N . LEU A 1 179 ? -4.985 -11.462 16.026 1.00 93.56 179 LEU A N 1
ATOM 1467 C CA . LEU A 1 179 ? -4.160 -10.427 15.402 1.00 93.56 179 LEU A CA 1
ATOM 1468 C C . LEU A 1 179 ? -3.977 -9.213 16.323 1.00 93.56 179 LEU A C 1
ATOM 1470 O O . LEU A 1 179 ? -2.846 -8.810 16.576 1.00 93.56 179 LEU A O 1
ATOM 1474 N N . TYR A 1 180 ? -5.068 -8.670 16.871 1.00 95.25 180 TYR A N 1
ATOM 1475 C CA . TYR A 1 180 ? -5.015 -7.540 17.800 1.00 95.25 180 TYR A CA 1
ATOM 1476 C C . TYR A 1 180 ? -4.143 -7.847 19.017 1.00 95.25 180 TYR A C 1
ATOM 1478 O O . TYR A 1 180 ? -3.281 -7.048 19.370 1.00 95.25 180 TYR A O 1
ATOM 1486 N N . ASN A 1 181 ? -4.321 -9.022 19.631 1.00 95.50 181 ASN A N 1
ATOM 1487 C CA . ASN A 1 181 ? -3.511 -9.434 20.773 1.00 95.50 181 ASN A CA 1
ATOM 1488 C C . ASN A 1 181 ? -2.027 -9.507 20.404 1.00 95.50 181 ASN A C 1
ATOM 1490 O O . ASN A 1 181 ? -1.199 -9.001 21.153 1.00 95.50 181 ASN A O 1
ATOM 1494 N N . ARG A 1 182 ? -1.686 -10.097 19.252 1.00 94.56 182 ARG A N 1
ATOM 1495 C CA . ARG A 1 182 ? -0.298 -10.193 18.783 1.00 94.56 182 ARG A CA 1
ATOM 1496 C C . ARG A 1 182 ? 0.330 -8.808 18.608 1.00 94.56 182 ARG A C 1
ATOM 1498 O O . ARG A 1 182 ? 1.328 -8.519 19.258 1.00 94.56 182 ARG A O 1
ATOM 1505 N N . VAL A 1 183 ? -0.319 -7.940 17.831 1.00 94.44 183 VAL A N 1
ATOM 1506 C CA . VAL A 1 183 ? 0.117 -6.554 17.579 1.00 94.44 183 VAL A CA 1
ATOM 1507 C C . VAL A 1 183 ? 0.256 -5.765 18.884 1.00 94.44 183 VAL A C 1
ATOM 1509 O O . VAL A 1 183 ? 1.227 -5.039 19.078 1.00 94.44 183 VAL A O 1
ATOM 1512 N N . PHE A 1 184 ? -0.693 -5.913 19.808 1.00 94.56 184 PHE A N 1
ATOM 1513 C CA . PHE A 1 184 ? -0.672 -5.221 21.094 1.00 94.56 184 PHE A CA 1
ATOM 1514 C C . PHE A 1 184 ? 0.501 -5.654 21.978 1.00 94.56 184 PHE A C 1
ATOM 1516 O O . PHE A 1 184 ? 1.177 -4.805 22.566 1.00 94.56 184 PHE A O 1
ATOM 1523 N N . TRP A 1 185 ? 0.742 -6.962 22.092 1.00 94.19 185 TRP A N 1
ATOM 1524 C CA . TRP A 1 185 ? 1.851 -7.477 22.890 1.00 94.19 185 TRP A CA 1
ATOM 1525 C C . TRP A 1 185 ? 3.195 -7.094 22.288 1.00 94.19 185 TRP A C 1
ATOM 1527 O O . TRP A 1 185 ? 4.073 -6.650 23.022 1.00 94.19 185 TRP A O 1
ATOM 1537 N N . GLU A 1 186 ? 3.332 -7.165 20.969 1.00 93.94 186 GLU A N 1
ATOM 1538 C CA . GLU A 1 186 ? 4.552 -6.757 20.279 1.00 93.94 186 GLU A CA 1
ATOM 1539 C C . GLU A 1 186 ? 4.821 -5.254 20.423 1.00 93.94 186 GLU A C 1
ATOM 1541 O O . GLU A 1 186 ? 5.920 -4.860 20.806 1.00 93.94 186 GLU A O 1
ATOM 1546 N N . ALA A 1 187 ? 3.801 -4.405 20.261 1.00 93.25 187 ALA A N 1
ATOM 1547 C CA . ALA A 1 187 ? 3.920 -2.972 20.532 1.00 93.25 187 ALA A CA 1
ATOM 1548 C C . ALA A 1 187 ? 4.349 -2.697 21.984 1.00 93.25 187 ALA A C 1
ATOM 1550 O O . ALA A 1 187 ? 5.198 -1.844 22.240 1.00 93.25 187 ALA A O 1
ATOM 1551 N N . ARG A 1 188 ? 3.801 -3.437 22.957 1.00 92.44 188 ARG A N 1
ATOM 1552 C CA . ARG A 1 188 ? 4.214 -3.316 24.363 1.00 92.44 188 ARG A CA 1
ATOM 1553 C C . ARG A 1 188 ? 5.653 -3.756 24.604 1.00 92.44 188 ARG A C 1
ATOM 1555 O O . ARG A 1 188 ? 6.309 -3.132 25.434 1.00 92.44 188 ARG A O 1
ATOM 1562 N N . MET A 1 189 ? 6.121 -4.794 23.915 1.00 91.69 189 MET A N 1
ATOM 1563 C CA . MET A 1 189 ? 7.511 -5.248 23.988 1.00 91.69 189 MET A CA 1
ATOM 1564 C C . MET A 1 189 ? 8.462 -4.204 23.398 1.00 91.69 189 MET A C 1
ATOM 1566 O O . MET A 1 189 ? 9.466 -3.881 24.023 1.00 91.69 189 MET A O 1
ATOM 1570 N N . LEU A 1 190 ? 8.106 -3.590 22.264 1.00 90.25 190 LEU A N 1
ATOM 1571 C CA . LEU A 1 190 ? 8.876 -2.483 21.679 1.00 90.25 190 LEU A CA 1
ATOM 1572 C C . LEU A 1 190 ? 8.978 -1.276 22.623 1.00 90.25 190 LEU A C 1
ATOM 1574 O O . LEU A 1 190 ? 9.979 -0.572 22.618 1.00 90.25 190 LEU A O 1
ATOM 1578 N N . ALA A 1 191 ? 7.963 -1.050 23.458 1.00 89.69 191 ALA A N 1
ATOM 1579 C CA . ALA A 1 191 ? 7.971 0.005 24.466 1.00 89.69 191 ALA A CA 1
ATOM 1580 C C . ALA A 1 191 ? 8.722 -0.369 25.760 1.00 89.69 191 ALA A C 1
ATOM 1582 O O . ALA A 1 191 ? 8.732 0.437 26.688 1.00 89.69 191 ALA A O 1
ATOM 1583 N N . GLN A 1 192 ? 9.276 -1.580 25.895 1.00 84.19 192 GLN A N 1
ATOM 1584 C CA . GLN A 1 192 ? 9.828 -2.052 27.169 1.00 84.19 192 GLN A CA 1
ATOM 1585 C C . GLN A 1 192 ? 11.154 -1.380 27.539 1.00 84.19 192 GLN A C 1
ATOM 1587 O O . GLN A 1 192 ? 11.402 -1.181 28.726 1.00 84.19 192 GLN A O 1
ATOM 1592 N N . THR A 1 193 ? 11.981 -1.020 26.556 1.00 78.88 193 THR A N 1
ATOM 1593 C CA . THR A 1 193 ? 13.290 -0.393 26.792 1.00 78.88 193 THR A CA 1
ATOM 1594 C C . THR A 1 193 ? 13.146 1.054 27.262 1.00 78.88 193 THR A C 1
ATOM 1596 O O . THR A 1 193 ? 13.606 1.386 28.348 1.00 78.88 193 THR A O 1
ATOM 1599 N N . ASP A 1 194 ? 12.423 1.882 26.501 1.00 81.44 194 ASP A N 1
ATOM 1600 C CA . ASP A 1 194 ? 12.369 3.340 26.716 1.00 81.44 194 ASP A CA 1
ATOM 1601 C C . ASP A 1 194 ? 10.978 3.860 27.128 1.00 81.44 194 ASP A C 1
ATOM 1603 O O . ASP A 1 194 ? 10.736 5.067 27.201 1.00 81.44 194 ASP A O 1
ATOM 1607 N N . GLY A 1 195 ? 10.001 2.970 27.341 1.00 85.94 195 GLY A N 1
ATOM 1608 C CA . GLY A 1 195 ? 8.604 3.347 27.615 1.00 85.94 195 GLY A CA 1
ATOM 1609 C C . GLY A 1 195 ? 7.878 3.983 26.419 1.00 85.94 195 GLY A C 1
ATOM 1610 O O . GLY A 1 195 ? 6.727 4.424 26.539 1.00 85.94 195 GLY A O 1
ATOM 1611 N N . ARG A 1 196 ? 8.546 4.056 25.264 1.00 90.69 196 ARG A N 1
ATOM 1612 C CA . ARG A 1 196 ? 8.115 4.759 24.056 1.00 90.69 196 ARG A CA 1
ATOM 1613 C C . ARG A 1 196 ? 8.408 3.914 22.823 1.00 90.69 196 ARG A C 1
ATOM 1615 O O . ARG A 1 196 ? 9.393 3.191 22.789 1.00 90.69 196 ARG A O 1
ATOM 1622 N N . ILE A 1 197 ? 7.562 4.034 21.807 1.00 93.50 197 ILE A N 1
ATOM 1623 C CA . ILE A 1 197 ? 7.689 3.304 20.543 1.00 93.50 197 ILE A CA 1
ATOM 1624 C C . ILE A 1 197 ? 7.997 4.307 19.433 1.00 93.50 197 ILE A C 1
ATOM 1626 O O . ILE A 1 197 ? 7.213 5.243 19.257 1.00 93.50 197 ILE A O 1
ATOM 1630 N N . PRO A 1 198 ? 9.084 4.141 18.666 1.00 94.12 198 PRO A N 1
ATOM 1631 C CA . PRO A 1 198 ? 9.359 5.005 17.527 1.00 94.12 198 PRO A CA 1
ATOM 1632 C C . PRO A 1 198 ? 8.380 4.733 16.373 1.00 94.12 198 PRO A C 1
ATOM 1634 O O . PRO A 1 198 ? 7.927 3.603 16.159 1.00 94.12 198 PRO A O 1
ATOM 1637 N N . PHE A 1 199 ? 8.079 5.775 15.594 1.00 93.62 199 PHE A N 1
ATOM 1638 C CA . PHE A 1 199 ? 7.175 5.727 14.437 1.00 93.62 199 PHE A CA 1
ATOM 1639 C C . PHE A 1 199 ? 7.510 4.592 13.464 1.00 93.62 199 PHE A C 1
ATOM 1641 O O . PHE A 1 199 ? 6.626 3.839 13.054 1.00 93.62 199 PHE A O 1
ATOM 1648 N N . SER A 1 200 ? 8.788 4.466 13.103 1.00 92.88 200 SER A N 1
ATOM 1649 C CA . SER A 1 200 ? 9.266 3.482 12.130 1.00 92.88 200 SER A CA 1
ATOM 1650 C C . SER A 1 200 ? 9.021 2.051 12.599 1.00 92.88 200 SER A C 1
ATOM 1652 O O . SER A 1 200 ? 8.508 1.251 11.823 1.00 92.88 200 SER A O 1
ATOM 1654 N N . SER A 1 201 ? 9.311 1.738 13.865 1.00 93.50 201 SER A N 1
ATOM 1655 C CA . SER A 1 201 ? 9.094 0.395 14.413 1.00 93.50 201 SER A CA 1
ATOM 1656 C C . SER A 1 201 ? 7.613 0.039 14.499 1.00 93.50 201 SER A C 1
ATOM 1658 O O . SER A 1 201 ? 7.247 -1.079 14.150 1.00 93.50 201 SER A O 1
ATOM 1660 N N . MET A 1 202 ? 6.744 0.980 14.897 1.00 93.62 202 MET A N 1
ATOM 1661 C CA . MET A 1 202 ? 5.294 0.732 14.905 1.00 93.62 202 MET A CA 1
ATOM 1662 C C . MET A 1 202 ? 4.764 0.477 13.488 1.00 93.62 202 MET A C 1
ATOM 1664 O O . MET A 1 202 ? 3.992 -0.455 13.271 1.00 93.62 202 MET A O 1
ATOM 1668 N N . LEU A 1 203 ? 5.177 1.300 12.520 1.00 92.62 203 LEU A N 1
ATOM 1669 C CA . LEU A 1 203 ? 4.767 1.160 11.125 1.00 92.62 203 LEU A CA 1
ATOM 1670 C C . LEU A 1 203 ? 5.251 -0.164 10.524 1.00 92.62 203 LEU A C 1
ATOM 1672 O O . LEU A 1 203 ? 4.470 -0.841 9.862 1.00 92.62 203 LEU A O 1
ATOM 1676 N N . LEU A 1 204 ? 6.511 -0.534 10.762 1.00 90.69 204 LEU A N 1
ATOM 1677 C CA . LEU A 1 204 ? 7.096 -1.770 10.246 1.00 90.69 204 LEU A CA 1
ATOM 1678 C C . LEU A 1 204 ? 6.400 -3.002 10.828 1.00 90.69 204 LEU A C 1
ATOM 1680 O O . LEU A 1 204 ? 6.027 -3.897 10.076 1.00 90.69 204 LEU A O 1
ATOM 1684 N N . MET A 1 205 ? 6.162 -3.016 12.141 1.00 91.62 205 MET A N 1
ATOM 1685 C CA . MET A 1 205 ? 5.448 -4.107 12.806 1.00 91.62 205 MET A CA 1
ATOM 1686 C C . MET A 1 205 ? 4.024 -4.263 12.254 1.00 91.62 205 MET A C 1
ATOM 1688 O O . MET A 1 205 ? 3.605 -5.366 11.904 1.00 91.62 205 MET A O 1
ATOM 1692 N N . LEU A 1 206 ? 3.284 -3.160 12.101 1.00 92.00 206 LEU A N 1
ATOM 1693 C CA . LEU A 1 206 ? 1.942 -3.211 11.519 1.00 92.00 206 LEU A CA 1
ATOM 1694 C C . LEU A 1 206 ? 1.964 -3.658 10.058 1.00 92.00 206 LEU A C 1
ATOM 1696 O O . LEU A 1 206 ? 1.116 -4.452 9.661 1.00 92.00 206 LEU A O 1
ATOM 1700 N N . ALA A 1 207 ? 2.920 -3.167 9.267 1.00 89.06 207 ALA A N 1
ATOM 1701 C CA . ALA A 1 207 ? 3.078 -3.564 7.875 1.00 89.06 207 ALA A CA 1
ATOM 1702 C C . ALA A 1 207 ? 3.346 -5.069 7.750 1.00 89.06 207 ALA A C 1
ATOM 1704 O O . ALA A 1 207 ? 2.694 -5.728 6.945 1.00 89.06 207 ALA A O 1
ATOM 1705 N N . HIS A 1 208 ? 4.215 -5.619 8.598 1.00 86.69 208 HIS A N 1
ATOM 1706 C CA . HIS A 1 208 ? 4.526 -7.045 8.628 1.00 86.69 208 HIS A CA 1
ATOM 1707 C C . HIS A 1 208 ? 3.274 -7.902 8.860 1.00 86.69 208 HIS A C 1
ATOM 1709 O O . HIS A 1 208 ? 2.965 -8.770 8.059 1.00 86.69 208 HIS A O 1
ATOM 1715 N N . HIS A 1 209 ? 2.479 -7.617 9.897 1.00 87.06 209 HIS A N 1
ATOM 1716 C CA . HIS A 1 209 ? 1.304 -8.448 10.216 1.00 87.06 209 HIS A CA 1
ATOM 1717 C C . HIS A 1 209 ? 0.083 -8.226 9.316 1.00 87.06 209 HIS A C 1
ATOM 1719 O O . HIS A 1 209 ? -0.849 -9.031 9.352 1.00 87.06 209 HIS A O 1
ATOM 1725 N N . LYS A 1 210 ? 0.014 -7.109 8.581 1.00 86.00 210 LYS A N 1
ATOM 1726 C CA . LYS A 1 210 ? -1.173 -6.735 7.787 1.00 86.00 210 LYS A CA 1
ATOM 1727 C C . LYS A 1 210 ? -1.001 -6.829 6.280 1.00 86.00 210 LYS A C 1
ATOM 1729 O O . LYS A 1 210 ? -2.006 -6.986 5.593 1.00 86.00 210 LYS A O 1
ATOM 1734 N N . LEU A 1 211 ? 0.215 -6.657 5.776 1.00 80.50 211 LEU A N 1
ATOM 1735 C CA . LEU A 1 211 ? 0.482 -6.466 4.346 1.00 80.50 211 LEU A CA 1
ATOM 1736 C C . LEU A 1 211 ? 1.415 -7.515 3.772 1.00 80.50 211 LEU A C 1
ATOM 1738 O O . LEU A 1 211 ? 1.453 -7.695 2.559 1.00 80.50 211 LEU A O 1
ATOM 1742 N N . ILE A 1 212 ? 2.226 -8.130 4.626 1.00 76.00 212 ILE A N 1
ATOM 1743 C CA . ILE A 1 212 ? 3.221 -9.095 4.202 1.00 76.00 212 ILE A CA 1
ATOM 1744 C C . ILE A 1 212 ? 2.658 -10.476 4.510 1.00 76.00 212 ILE A C 1
ATOM 1746 O O . ILE A 1 212 ? 2.300 -10.796 5.639 1.00 76.00 212 ILE A O 1
ATOM 1750 N N . ASP A 1 213 ? 2.524 -11.271 3.457 1.00 67.44 213 ASP A N 1
ATOM 1751 C CA . ASP A 1 213 ? 2.317 -12.707 3.564 1.00 67.44 213 ASP A CA 1
ATOM 1752 C C . ASP A 1 213 ? 3.716 -13.332 3.592 1.00 67.44 213 ASP A C 1
ATOM 1754 O O . ASP A 1 213 ? 4.367 -13.433 2.546 1.00 67.44 213 ASP A O 1
ATOM 1758 N N . ASP A 1 214 ? 4.216 -13.650 4.790 1.00 65.44 214 ASP A N 1
ATOM 1759 C CA . ASP A 1 214 ? 5.593 -14.121 5.015 1.00 65.44 214 ASP A CA 1
ATOM 1760 C C . ASP A 1 214 ? 5.947 -15.320 4.110 1.00 65.44 214 ASP A C 1
ATOM 1762 O O . ASP A 1 214 ? 7.060 -15.406 3.589 1.00 65.44 214 ASP A O 1
ATOM 1766 N N . ASP A 1 215 ? 4.967 -16.183 3.815 1.00 63.41 215 ASP A N 1
ATOM 1767 C CA . ASP A 1 215 ? 5.121 -17.369 2.960 1.00 63.41 215 ASP A CA 1
ATOM 1768 C C . ASP A 1 215 ? 5.369 -17.033 1.478 1.00 63.41 215 ASP A C 1
ATOM 1770 O O . ASP A 1 215 ? 5.912 -17.849 0.723 1.00 63.41 215 ASP A O 1
ATOM 1774 N N . LYS A 1 216 ? 4.960 -15.838 1.036 1.00 61.34 216 LYS A N 1
ATOM 1775 C CA . LYS A 1 216 ? 5.156 -15.345 -0.336 1.00 61.34 216 LYS A CA 1
ATOM 1776 C C . LYS A 1 216 ? 6.307 -14.354 -0.453 1.00 61.34 216 LYS A C 1
ATOM 1778 O O . LYS A 1 216 ? 6.827 -14.196 -1.551 1.00 61.34 216 LYS A O 1
ATOM 1783 N N . ALA A 1 217 ? 6.676 -13.679 0.634 1.00 55.25 217 ALA A N 1
ATOM 1784 C CA . ALA A 1 217 ? 7.692 -12.629 0.627 1.00 55.25 217 ALA A CA 1
ATOM 1785 C C . ALA A 1 217 ? 9.135 -13.151 0.760 1.00 55.25 217 ALA A C 1
ATOM 1787 O O . ALA A 1 217 ? 10.069 -12.433 0.418 1.00 55.25 217 ALA A O 1
ATOM 1788 N N . LEU A 1 218 ? 9.323 -14.382 1.251 1.00 56.03 218 LEU A N 1
ATOM 1789 C CA . LEU A 1 218 ? 10.638 -15.000 1.482 1.00 56.03 218 LEU A CA 1
ATOM 1790 C C . LEU A 1 218 ? 11.123 -15.916 0.336 1.00 56.03 218 LEU A C 1
ATOM 1792 O O . LEU A 1 218 ? 12.114 -16.626 0.511 1.00 56.03 218 LEU A O 1
ATOM 1796 N N . LYS A 1 219 ? 10.433 -15.929 -0.810 1.00 45.47 219 LYS A N 1
ATOM 1797 C CA . LYS A 1 219 ? 10.845 -16.642 -2.033 1.00 45.47 219 LYS A CA 1
ATOM 1798 C C . LYS A 1 219 ? 11.344 -15.665 -3.083 1.00 45.47 219 LYS A C 1
ATOM 1800 O O . LYS A 1 219 ? 12.337 -16.020 -3.750 1.00 45.47 219 LYS A O 1
#

Radius of gyration: 36.47 Å; chains: 1; bounding box: 88×35×94 Å